Protein AF-A0A5E4KE39-F1 (afdb_monomer)

pLDDT: mean 77.58, std 25.29, range [24.48, 98.5]

Structure (mmCIF, N/CA/C/O backbone):
data_AF-A0A5E4KE39-F1
#
_entry.id   AF-A0A5E4KE39-F1
#
loop_
_atom_site.group_PDB
_atom_site.id
_atom_site.type_symbol
_atom_site.label_atom_id
_atom_site.label_alt_id
_atom_site.label_comp_id
_atom_site.label_asym_id
_atom_site.label_entity_id
_atom_site.label_seq_id
_atom_site.pdbx_PDB_ins_code
_atom_site.Cartn_x
_atom_site.Cartn_y
_atom_site.Cartn_z
_atom_site.occupancy
_atom_site.B_iso_or_equiv
_atom_site.auth_seq_id
_atom_site.auth_comp_id
_atom_site.auth_asym_id
_atom_site.auth_atom_id
_atom_site.pdbx_PDB_model_num
ATOM 1 N N . MET A 1 1 ? -8.349 11.009 -23.623 1.00 45.56 1 MET A N 1
ATOM 2 C CA . MET A 1 1 ? -7.553 12.014 -24.361 1.00 45.56 1 MET A CA 1
ATOM 3 C C . MET A 1 1 ? -6.828 11.406 -25.583 1.00 45.56 1 MET A C 1
ATOM 5 O O . MET A 1 1 ? -5.740 11.833 -25.909 1.00 45.56 1 MET A O 1
ATOM 9 N N . ILE A 1 2 ? -7.428 10.424 -26.286 1.00 42.31 2 ILE A N 1
ATOM 10 C CA . ILE A 1 2 ? -6.892 9.805 -27.536 1.00 42.31 2 ILE A CA 1
ATOM 11 C C . ILE A 1 2 ? -7.966 9.836 -28.647 1.00 42.31 2 ILE A C 1
ATOM 13 O O . ILE A 1 2 ? -7.882 9.186 -29.685 1.00 42.31 2 ILE A O 1
ATOM 17 N N . ARG A 1 3 ? -9.040 10.604 -28.434 1.00 39.75 3 ARG A N 1
ATOM 18 C CA . ARG A 1 3 ? -10.142 10.684 -29.397 1.00 39.75 3 ARG A CA 1
ATOM 19 C C . ARG A 1 3 ? -9.905 11.732 -30.489 1.00 39.75 3 ARG A C 1
ATOM 21 O O . ARG A 1 3 ? -10.716 11.809 -31.399 1.00 39.75 3 ARG A O 1
ATOM 28 N N . ASP A 1 4 ? -8.787 12.458 -30.423 1.00 46.16 4 ASP A N 1
ATOM 29 C CA . ASP A 1 4 ? -8.517 13.611 -31.288 1.00 46.16 4 ASP A CA 1
ATOM 30 C C . ASP A 1 4 ? -7.063 13.674 -31.795 1.00 46.16 4 ASP A C 1
ATOM 32 O O . ASP A 1 4 ? -6.474 14.739 -31.927 1.00 46.16 4 ASP A O 1
ATOM 36 N N . MET A 1 5 ? -6.449 12.513 -32.056 1.00 49.00 5 MET A N 1
ATOM 37 C CA . MET A 1 5 ? -5.150 12.466 -32.742 1.00 49.00 5 MET A CA 1
ATOM 38 C C . MET A 1 5 ? -5.348 12.283 -34.246 1.00 49.00 5 MET A C 1
ATOM 40 O O . MET A 1 5 ? -5.995 11.329 -34.703 1.00 49.00 5 MET A O 1
ATOM 44 N N . GLY A 1 6 ? -4.771 13.217 -35.001 1.00 52.56 6 GLY A N 1
ATOM 45 C CA . GLY A 1 6 ? -4.839 13.289 -36.454 1.00 52.56 6 GLY A CA 1
ATOM 46 C C . GLY A 1 6 ? -4.194 12.085 -37.144 1.00 52.56 6 GLY A C 1
ATOM 47 O O . GLY A 1 6 ? -3.312 11.407 -36.615 1.00 52.56 6 GLY A O 1
ATOM 48 N N . LYS A 1 7 ? -4.643 11.822 -38.376 1.00 49.62 7 LYS A N 1
ATOM 49 C CA . LYS A 1 7 ? -4.273 10.661 -39.210 1.00 49.62 7 LYS A CA 1
ATOM 50 C C . LYS A 1 7 ? -2.751 10.486 -39.390 1.00 49.62 7 LYS A C 1
ATOM 52 O O . LYS A 1 7 ? -2.294 9.371 -39.620 1.00 49.62 7 LYS A O 1
ATOM 57 N N . THR A 1 8 ? -1.981 11.563 -39.250 1.00 44.88 8 THR A N 1
ATOM 58 C CA . THR A 1 8 ? -0.518 11.609 -39.366 1.00 44.88 8 THR A CA 1
ATOM 59 C C . THR A 1 8 ? 0.200 11.001 -38.160 1.00 44.88 8 THR A C 1
ATOM 61 O O . THR A 1 8 ? 1.156 10.255 -38.341 1.00 44.88 8 THR A O 1
ATOM 64 N N . GLU A 1 9 ? -0.285 11.211 -36.935 1.00 46.12 9 GLU A N 1
ATOM 65 C CA . GLU A 1 9 ? 0.376 10.701 -35.720 1.00 46.12 9 GLU A CA 1
ATOM 66 C C . GLU A 1 9 ? 0.167 9.192 -35.543 1.00 46.12 9 GLU A C 1
ATOM 68 O O . GLU A 1 9 ? 1.072 8.468 -35.126 1.00 46.12 9 GLU A O 1
ATOM 73 N N . LYS A 1 10 ? -0.991 8.681 -35.980 1.00 47.75 10 LYS A N 1
ATOM 74 C CA . LYS A 1 10 ? -1.238 7.233 -36.071 1.00 47.75 10 LYS A CA 1
ATOM 75 C C . LYS A 1 10 ? -0.328 6.556 -37.100 1.00 47.75 10 LYS A C 1
ATOM 77 O O . LYS A 1 10 ? 0.028 5.394 -36.924 1.00 47.75 10 LYS A O 1
ATOM 82 N N . MET A 1 11 ? 0.070 7.276 -38.150 1.00 43.72 11 MET A N 1
ATOM 83 C CA . MET A 1 11 ? 0.951 6.747 -39.192 1.00 43.72 11 MET A CA 1
ATOM 84 C C . MET A 1 11 ? 2.406 6.644 -38.709 1.00 43.72 11 MET A C 1
ATOM 86 O O . MET A 1 11 ? 3.073 5.666 -39.028 1.00 43.72 11 MET A O 1
ATOM 90 N N . VAL A 1 12 ? 2.872 7.579 -37.871 1.00 47.34 12 VAL A N 1
ATOM 91 C CA . VAL A 1 12 ? 4.230 7.552 -37.287 1.00 47.34 12 VAL A CA 1
ATOM 92 C C . VAL A 1 12 ? 4.408 6.368 -36.331 1.00 47.34 12 VAL A C 1
ATOM 94 O O . VAL A 1 12 ? 5.419 5.672 -36.399 1.00 47.34 12 VAL A O 1
ATOM 97 N N . ILE A 1 13 ? 3.402 6.067 -35.505 1.00 51.59 13 ILE A N 1
ATOM 98 C CA . ILE A 1 13 ? 3.452 4.918 -34.583 1.00 51.59 13 ILE A CA 1
ATOM 99 C C . ILE A 1 13 ? 3.433 3.585 -35.351 1.00 51.59 13 ILE A C 1
ATOM 101 O O . ILE A 1 13 ? 4.153 2.654 -34.992 1.00 51.59 13 ILE A O 1
ATOM 105 N N . LEU A 1 14 ? 2.673 3.498 -36.448 1.00 41.34 14 LEU A N 1
ATOM 106 C CA . LEU A 1 14 ? 2.649 2.303 -37.297 1.00 41.34 14 LEU A CA 1
ATOM 107 C C . LEU A 1 14 ? 3.962 2.120 -38.087 1.00 41.34 14 LEU A C 1
ATOM 109 O O . LEU A 1 14 ? 4.395 0.989 -38.298 1.00 41.34 14 LEU A O 1
ATOM 113 N N . PHE A 1 15 ? 4.627 3.213 -38.477 1.00 39.53 15 PHE A N 1
ATOM 114 C CA . PHE A 1 15 ? 5.907 3.171 -39.193 1.00 39.53 15 PHE A CA 1
ATOM 115 C C . PHE A 1 15 ? 7.063 2.698 -38.296 1.00 39.53 15 PHE A C 1
ATOM 117 O O . PHE A 1 15 ? 7.913 1.929 -38.740 1.00 39.53 15 PHE A O 1
ATOM 124 N N . ILE A 1 16 ? 7.054 3.068 -37.009 1.00 47.75 16 ILE A N 1
ATOM 125 C CA . ILE A 1 16 ? 8.051 2.606 -36.025 1.00 47.75 16 ILE A CA 1
ATOM 126 C C . ILE A 1 16 ? 7.923 1.094 -35.757 1.00 47.75 16 ILE A C 1
ATOM 128 O O . ILE A 1 16 ? 8.928 0.424 -35.530 1.00 47.75 16 ILE A O 1
ATOM 132 N N . LEU A 1 17 ? 6.716 0.525 -35.857 1.00 39.88 17 LEU A N 1
ATOM 133 C CA . LEU A 1 17 ? 6.489 -0.915 -35.674 1.00 39.88 17 LEU A CA 1
ATOM 134 C C . LEU A 1 17 ? 6.873 -1.774 -36.894 1.00 39.88 17 LEU A C 1
ATOM 136 O O . LEU A 1 17 ? 7.147 -2.958 -36.724 1.00 39.88 17 LEU A O 1
ATOM 140 N N . LEU A 1 18 ? 6.922 -1.211 -38.108 1.00 37.78 18 LEU A N 1
ATOM 141 C CA . LEU A 1 18 ? 7.221 -1.963 -39.340 1.00 37.78 18 LEU A CA 1
ATOM 142 C C . LEU A 1 18 ? 8.713 -1.997 -39.713 1.00 37.78 18 LEU A C 1
ATOM 144 O O . LEU A 1 18 ? 9.140 -2.906 -40.422 1.00 37.78 18 LEU A O 1
ATOM 148 N N . LEU A 1 19 ? 9.540 -1.066 -39.224 1.00 34.69 19 LEU A N 1
ATOM 149 C CA . LEU A 1 19 ? 10.983 -1.073 -39.518 1.00 34.69 19 LEU A CA 1
ATOM 150 C C . LEU A 1 19 ? 11.786 -2.137 -38.750 1.00 34.69 19 LEU A C 1
ATOM 152 O O . LEU A 1 19 ? 12.919 -2.430 -39.126 1.00 34.69 19 LEU A O 1
ATOM 156 N N . SER A 1 20 ? 11.218 -2.761 -37.718 1.00 36.50 20 SER A N 1
ATOM 157 C CA . SER A 1 20 ? 11.908 -3.773 -36.906 1.00 36.50 20 SER A CA 1
ATOM 158 C C . SER A 1 20 ? 11.934 -5.180 -37.523 1.00 36.50 20 SER A C 1
ATOM 160 O O . SER A 1 20 ? 12.629 -6.048 -37.003 1.00 36.50 20 SER A O 1
ATOM 162 N N . SER A 1 21 ? 11.222 -5.425 -38.632 1.00 34.91 21 SER A N 1
ATOM 163 C CA . SER A 1 21 ? 11.050 -6.773 -39.207 1.00 34.91 21 SER A CA 1
ATOM 164 C C . SER A 1 21 ? 11.852 -7.064 -40.487 1.00 34.91 21 SER A C 1
ATOM 166 O O . SER A 1 21 ? 11.928 -8.222 -40.881 1.00 34.91 21 SER A O 1
ATOM 168 N N . ASN A 1 22 ? 12.511 -6.077 -41.112 1.00 33.56 22 ASN A N 1
ATOM 169 C CA . ASN A 1 22 ? 13.166 -6.249 -42.427 1.00 33.56 22 ASN A CA 1
ATOM 170 C C . ASN A 1 22 ? 14.708 -6.310 -42.419 1.00 33.56 22 ASN A C 1
ATOM 172 O O . ASN A 1 22 ? 15.319 -6.320 -43.484 1.00 33.56 22 ASN A O 1
ATOM 176 N N . LEU A 1 23 ? 15.368 -6.366 -41.257 1.00 36.91 23 LEU A N 1
ATOM 177 C CA . LEU A 1 23 ? 16.843 -6.385 -41.181 1.00 36.91 23 LEU A CA 1
ATOM 178 C C . LEU A 1 23 ? 17.478 -7.783 -41.062 1.00 36.91 23 LEU A C 1
ATOM 180 O O . LEU A 1 23 ? 18.692 -7.892 -40.910 1.00 36.91 23 LEU A O 1
ATOM 184 N N . PHE A 1 24 ? 16.700 -8.859 -41.188 1.00 36.47 24 PHE A N 1
ATOM 185 C CA . PHE A 1 24 ? 17.213 -10.231 -41.198 1.00 36.47 24 PHE A CA 1
ATOM 186 C C . PHE A 1 24 ? 16.882 -10.906 -42.524 1.00 36.47 24 PHE A C 1
ATOM 188 O O . PHE A 1 24 ? 15.831 -11.517 -42.639 1.00 36.47 24 PHE A O 1
ATOM 195 N N . LEU A 1 25 ? 17.766 -10.763 -43.516 1.00 32.12 25 LEU A N 1
ATOM 196 C CA . LEU A 1 25 ? 18.047 -11.723 -44.597 1.00 32.12 25 LEU A CA 1
ATOM 197 C C . LEU A 1 25 ? 18.910 -11.008 -45.641 1.00 32.12 25 LEU A C 1
ATOM 199 O O . LEU A 1 25 ? 18.388 -10.216 -46.416 1.00 32.12 25 LEU A O 1
ATOM 203 N N . ASN A 1 26 ? 20.224 -11.249 -45.612 1.00 30.00 26 ASN A N 1
ATOM 204 C CA . ASN A 1 26 ? 21.107 -11.368 -46.784 1.00 30.00 26 ASN A CA 1
ATOM 205 C C . ASN A 1 26 ? 22.572 -11.363 -46.332 1.00 30.00 26 ASN A C 1
ATOM 207 O O . ASN A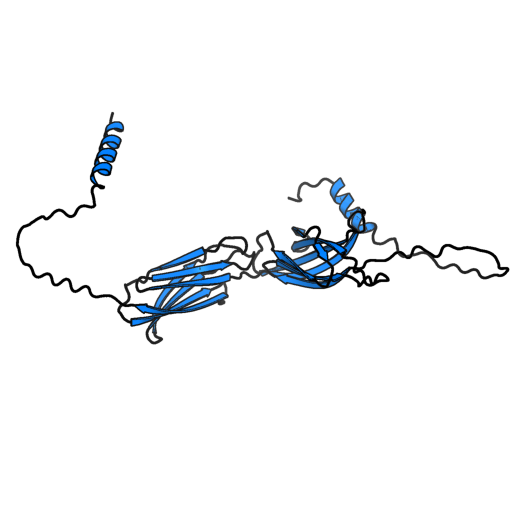 1 26 ? 23.109 -10.310 -46.003 1.00 30.00 26 ASN A O 1
ATOM 211 N N . ASN A 1 27 ? 23.214 -12.536 -46.331 1.00 30.84 27 ASN A N 1
ATOM 212 C CA . ASN A 1 27 ? 24.578 -12.702 -46.851 1.00 30.84 27 ASN A CA 1
ATOM 213 C C . ASN A 1 27 ? 25.029 -14.165 -46.754 1.00 30.84 27 ASN A C 1
ATOM 215 O O . ASN A 1 27 ? 25.490 -14.617 -45.710 1.00 30.84 27 ASN A O 1
ATOM 219 N N . VAL A 1 28 ? 24.940 -14.885 -47.873 1.00 30.61 28 VAL A N 1
ATOM 220 C CA . VAL A 1 28 ? 25.780 -16.053 -48.161 1.00 30.61 28 VAL A CA 1
ATOM 221 C C . VAL A 1 28 ? 26.185 -15.956 -49.628 1.00 30.61 28 VAL A C 1
ATOM 223 O O . VAL A 1 28 ? 25.342 -16.090 -50.512 1.00 30.61 28 VAL A O 1
ATOM 226 N N . ARG A 1 29 ? 27.472 -15.719 -49.891 1.00 27.14 29 ARG A N 1
ATOM 227 C CA . ARG A 1 29 ? 28.113 -16.048 -51.168 1.00 27.14 29 ARG A CA 1
ATOM 228 C C . ARG A 1 29 ? 29.602 -16.291 -50.927 1.00 27.14 29 ARG A C 1
ATOM 230 O O . ARG A 1 29 ? 30.271 -15.450 -50.336 1.00 27.14 29 ARG A O 1
ATOM 237 N N . SER A 1 30 ? 30.063 -17.471 -51.330 1.00 32.06 30 SER A N 1
ATOM 238 C CA . SER A 1 30 ? 31.451 -17.929 -51.282 1.00 32.06 30 SER A CA 1
ATOM 239 C C . SER A 1 30 ? 32.235 -17.451 -52.499 1.00 32.06 30 SER A C 1
ATOM 241 O O . SER A 1 30 ? 31.676 -17.442 -53.594 1.00 32.06 30 SER A O 1
ATOM 243 N N . GLU A 1 31 ? 33.532 -17.210 -52.327 1.00 29.31 31 GLU A N 1
ATOM 244 C CA . GLU A 1 31 ? 34.535 -17.409 -53.379 1.00 29.31 31 GLU A CA 1
ATOM 245 C C . GLU A 1 31 ? 35.919 -17.606 -52.733 1.00 29.31 31 GLU A C 1
ATOM 247 O O . GLU A 1 31 ? 36.407 -16.747 -51.999 1.00 29.31 31 GLU A O 1
ATOM 252 N N . GLU A 1 32 ? 36.505 -18.781 -52.971 1.00 30.52 32 GLU A N 1
ATOM 253 C CA . GLU A 1 32 ? 37.934 -19.072 -52.841 1.00 30.52 32 GLU A CA 1
ATOM 254 C C . GLU A 1 32 ? 38.588 -18.802 -54.205 1.00 30.52 32 GLU A C 1
ATOM 256 O O . GLU A 1 32 ? 38.072 -19.284 -55.208 1.00 30.52 32 GLU A O 1
ATOM 261 N N . ASP A 1 33 ? 39.696 -18.050 -54.250 1.00 27.77 33 ASP A N 1
ATOM 262 C CA . ASP A 1 33 ? 40.971 -18.519 -54.824 1.00 27.77 33 ASP A CA 1
ATOM 263 C C . ASP A 1 33 ? 42.095 -17.454 -54.742 1.00 27.77 33 ASP A C 1
ATOM 265 O O . ASP A 1 33 ? 42.046 -16.391 -55.352 1.00 27.77 33 ASP A O 1
ATOM 269 N N . ASN A 1 34 ? 43.130 -17.811 -53.973 1.00 27.31 34 ASN A N 1
ATOM 270 C CA . ASN A 1 34 ? 44.570 -17.744 -54.259 1.00 27.31 34 ASN A CA 1
ATOM 271 C C . ASN A 1 34 ? 45.357 -16.436 -54.586 1.00 27.31 34 ASN A C 1
ATOM 273 O O . ASN A 1 34 ? 45.258 -15.839 -55.651 1.00 27.31 34 ASN A O 1
ATOM 277 N N . PHE A 1 35 ? 46.368 -16.235 -53.715 1.00 24.48 35 PHE A N 1
ATOM 278 C CA . PHE A 1 35 ? 47.790 -15.892 -53.957 1.00 24.48 35 PHE A CA 1
ATOM 279 C C . PHE A 1 35 ? 48.352 -14.467 -53.696 1.00 24.48 35 PHE A C 1
ATOM 281 O O . PHE A 1 35 ? 47.936 -13.470 -54.273 1.00 24.48 35 PHE A O 1
ATOM 288 N N . LEU A 1 36 ? 49.454 -14.490 -52.915 1.00 26.45 36 LEU A N 1
ATOM 289 C CA . LEU A 1 36 ? 50.531 -13.506 -52.657 1.00 26.45 36 LEU A CA 1
ATOM 290 C C . LEU A 1 36 ? 50.350 -12.453 -51.536 1.00 26.45 36 LEU A C 1
ATOM 292 O O . LEU A 1 36 ? 49.724 -11.414 -51.695 1.00 26.45 36 LEU A O 1
ATOM 296 N N . ALA A 1 37 ? 51.045 -12.692 -50.415 1.00 27.84 37 ALA A N 1
ATOM 297 C CA . ALA A 1 37 ? 51.564 -11.665 -49.497 1.00 27.84 37 ALA A CA 1
ATOM 298 C C . ALA A 1 37 ? 52.942 -11.163 -50.015 1.00 27.84 37 ALA A C 1
ATOM 300 O O . ALA A 1 37 ? 53.505 -11.852 -50.872 1.00 27.84 37 ALA A O 1
ATOM 301 N N . PRO A 1 38 ? 53.571 -10.079 -49.493 1.00 37.81 38 PRO A N 1
ATOM 302 C CA . PRO A 1 38 ? 53.255 -9.325 -48.268 1.00 37.81 38 PRO A CA 1
ATOM 303 C C . PRO A 1 38 ? 53.358 -7.785 -48.404 1.00 37.81 38 PRO A C 1
ATOM 305 O O . PRO A 1 38 ? 53.915 -7.289 -49.376 1.00 37.81 38 PRO A O 1
ATOM 308 N N . SER A 1 39 ? 52.900 -7.031 -47.387 1.00 26.62 39 SER A N 1
ATOM 309 C CA . SER A 1 39 ? 53.557 -5.809 -46.858 1.00 26.62 39 SER A CA 1
ATOM 310 C C . SER A 1 39 ? 52.585 -4.869 -46.122 1.00 26.62 39 SER A C 1
ATOM 312 O O . SER A 1 39 ? 51.752 -4.223 -46.745 1.00 26.62 39 SER A O 1
ATOM 314 N N . GLN A 1 40 ? 52.855 -4.706 -44.820 1.00 28.91 40 GLN A N 1
ATOM 315 C CA . GLN A 1 40 ? 52.759 -3.465 -44.033 1.00 28.91 40 GLN A CA 1
ATOM 316 C C . GLN A 1 40 ? 51.365 -2.900 -43.683 1.00 28.91 40 GLN A C 1
ATOM 318 O O . GLN A 1 40 ? 50.614 -2.413 -44.517 1.00 28.91 40 GLN A O 1
ATOM 323 N N . ASN A 1 41 ? 51.146 -2.836 -42.365 1.00 32.91 41 ASN A N 1
ATOM 324 C CA . ASN A 1 41 ? 50.298 -1.884 -41.645 1.00 32.91 41 ASN A CA 1
ATOM 325 C C . ASN A 1 41 ? 48.800 -1.886 -41.967 1.00 32.91 41 ASN A C 1
ATOM 327 O O . ASN A 1 41 ? 48.263 -0.934 -42.526 1.00 32.91 41 ASN A O 1
ATOM 331 N N . SER A 1 42 ? 48.089 -2.887 -41.449 1.00 27.02 42 SER A N 1
ATOM 332 C CA . SER A 1 42 ? 46.680 -2.709 -41.101 1.00 27.02 42 SER A CA 1
ATOM 333 C C . SER A 1 42 ? 46.582 -2.297 -39.635 1.00 27.02 42 SER A C 1
ATOM 335 O O . SER A 1 42 ? 46.792 -3.110 -38.731 1.00 27.02 42 SER A O 1
ATOM 337 N N . SER A 1 43 ? 46.256 -1.028 -39.412 1.00 30.92 43 SER A N 1
ATOM 338 C CA . SER A 1 43 ? 45.611 -0.546 -38.196 1.00 30.92 43 SER A CA 1
ATOM 339 C C . SER A 1 43 ? 44.480 -1.507 -37.824 1.00 30.92 43 SER A C 1
ATOM 341 O O . SER A 1 43 ? 43.447 -1.581 -38.490 1.00 30.92 43 SER A O 1
ATOM 343 N N . GLN A 1 44 ? 44.719 -2.308 -36.787 1.00 31.45 44 GLN A N 1
ATOM 344 C CA . GLN A 1 44 ? 43.722 -3.220 -36.256 1.00 31.45 44 GLN A CA 1
ATOM 345 C C . GLN A 1 44 ? 42.523 -2.416 -35.758 1.00 31.45 44 GLN A C 1
ATOM 347 O O . GLN A 1 44 ? 42.648 -1.518 -34.928 1.00 31.45 44 GLN A O 1
ATOM 352 N N . LEU A 1 45 ? 41.385 -2.766 -36.352 1.00 33.12 45 LEU A N 1
ATOM 353 C CA . LEU A 1 45 ? 40.013 -2.634 -35.889 1.00 33.12 45 LEU A CA 1
ATOM 354 C C . LEU A 1 45 ? 39.840 -1.867 -34.570 1.00 33.12 45 LEU A C 1
ATOM 356 O O . LEU A 1 45 ? 40.113 -2.378 -33.485 1.00 33.12 45 LEU A O 1
ATOM 360 N N . SER A 1 46 ? 39.230 -0.686 -34.679 1.00 32.97 46 SER A N 1
ATOM 361 C CA . SER A 1 46 ? 38.450 -0.095 -33.595 1.00 32.97 46 SER A CA 1
ATOM 362 C C . SER A 1 46 ? 37.353 -1.088 -33.203 1.00 32.97 46 SER A C 1
ATOM 364 O O . SER A 1 46 ? 36.315 -1.197 -33.860 1.00 32.97 46 SER A O 1
ATOM 366 N N . GLY A 1 47 ? 37.628 -1.890 -32.175 1.00 34.25 47 GLY A N 1
ATOM 367 C CA . GLY A 1 47 ? 36.655 -2.780 -31.570 1.00 34.25 47 GLY A CA 1
ATOM 368 C C . GLY A 1 47 ? 35.518 -1.940 -31.006 1.00 34.25 47 GLY A C 1
ATOM 369 O O . GLY A 1 47 ? 35.700 -1.219 -30.027 1.00 34.25 47 GLY A O 1
ATOM 370 N N . SER A 1 48 ? 34.346 -2.029 -31.633 1.00 42.28 48 SER A N 1
ATOM 371 C CA . SER A 1 48 ? 33.091 -1.559 -31.056 1.00 42.28 48 SER A CA 1
ATOM 372 C C . SER A 1 48 ? 32.927 -2.211 -29.682 1.00 42.28 48 SER A C 1
ATOM 374 O O . SER A 1 48 ? 32.616 -3.396 -29.561 1.00 42.28 48 SER A O 1
ATOM 376 N N . SER A 1 49 ? 33.223 -1.461 -28.622 1.00 46.78 49 SER A N 1
ATOM 377 C CA . SER A 1 49 ? 32.977 -1.915 -27.264 1.00 46.78 49 SER A CA 1
ATOM 378 C C . SER A 1 49 ? 31.480 -1.795 -27.008 1.00 46.78 49 SER A C 1
ATOM 380 O O . SER A 1 49 ? 30.995 -0.714 -26.681 1.00 46.78 49 SER A O 1
ATOM 382 N N . PHE A 1 50 ? 30.742 -2.886 -27.187 1.00 51.72 50 PHE A N 1
ATOM 383 C CA . PHE A 1 50 ? 29.334 -2.941 -26.814 1.00 51.72 50 PHE A CA 1
ATOM 384 C C . PHE A 1 50 ? 29.221 -2.859 -25.287 1.00 51.72 50 PHE A C 1
ATOM 386 O O . PHE A 1 50 ? 29.458 -3.846 -24.589 1.00 51.72 50 PHE A O 1
ATOM 393 N N . THR A 1 51 ? 28.863 -1.692 -24.753 1.00 56.72 51 THR A N 1
ATOM 394 C CA . THR A 1 51 ? 28.383 -1.604 -23.371 1.00 56.72 51 THR A CA 1
ATOM 395 C C . THR A 1 51 ? 26.981 -2.203 -23.360 1.00 56.72 51 THR A C 1
ATOM 397 O O . THR A 1 51 ? 26.070 -1.675 -23.990 1.00 56.72 51 THR A O 1
ATOM 400 N N . LYS A 1 52 ? 26.808 -3.360 -22.716 1.00 76.50 52 LYS A N 1
ATOM 401 C CA . LYS A 1 52 ? 25.499 -4.011 -22.584 1.00 76.50 52 LYS A CA 1
ATOM 402 C C . LYS A 1 52 ? 24.968 -3.778 -21.176 1.00 76.50 52 LYS A C 1
ATOM 404 O O . LYS A 1 52 ? 25.703 -3.938 -20.209 1.00 76.50 52 LYS A O 1
ATOM 409 N N . ILE A 1 53 ? 23.696 -3.429 -21.052 1.00 86.00 53 ILE A N 1
ATOM 410 C CA . ILE A 1 53 ? 22.971 -3.484 -19.780 1.00 86.00 53 ILE A CA 1
ATOM 411 C C . ILE A 1 53 ? 21.997 -4.645 -19.879 1.00 86.00 53 ILE A C 1
ATOM 413 O O . ILE A 1 53 ? 21.301 -4.787 -20.884 1.00 86.00 53 ILE A O 1
ATOM 417 N N . TYR A 1 54 ? 21.967 -5.474 -18.844 1.00 89.69 54 TYR A N 1
ATOM 418 C CA . TYR A 1 54 ? 21.026 -6.578 -18.725 1.00 89.69 54 TYR A CA 1
ATOM 419 C C . TYR A 1 54 ? 19.904 -6.203 -17.765 1.00 89.69 54 TYR A C 1
ATOM 421 O O . TYR A 1 54 ? 20.135 -5.511 -16.771 1.00 89.69 54 TYR A O 1
ATOM 429 N N . ILE A 1 55 ? 18.699 -6.673 -18.081 1.00 93.12 55 ILE A N 1
ATOM 430 C CA . ILE A 1 55 ? 17.565 -6.658 -17.164 1.00 93.12 55 ILE A CA 1
ATOM 431 C C . ILE A 1 55 ? 17.484 -8.053 -16.553 1.00 93.12 55 ILE A C 1
ATOM 433 O O . ILE A 1 55 ? 17.240 -9.025 -17.264 1.00 93.12 55 ILE A O 1
ATOM 437 N N . ASP A 1 56 ? 17.702 -8.138 -15.248 1.00 93.56 56 ASP A N 1
ATOM 438 C CA . ASP A 1 56 ? 17.747 -9.408 -14.518 1.00 93.56 56 ASP A CA 1
ATOM 439 C C . ASP A 1 56 ? 16.368 -9.819 -14.009 1.00 93.56 56 ASP A C 1
ATOM 441 O O . ASP A 1 56 ? 16.091 -11.000 -13.820 1.00 93.56 56 ASP A O 1
ATOM 445 N N . GLY A 1 57 ? 15.493 -8.839 -13.800 1.00 94.25 57 GLY A N 1
ATOM 446 C CA . GLY A 1 57 ? 14.128 -9.068 -13.362 1.00 94.25 57 GLY A CA 1
ATOM 447 C C . GLY A 1 57 ? 13.344 -7.770 -13.266 1.00 94.25 57 GLY A C 1
ATOM 448 O O . GLY A 1 57 ? 13.915 -6.686 -13.144 1.00 94.25 57 GLY A O 1
ATOM 449 N N . MET A 1 58 ? 12.023 -7.895 -13.322 1.00 96.81 58 MET A N 1
ATOM 450 C CA . MET A 1 58 ? 11.083 -6.815 -13.060 1.00 96.81 58 MET A CA 1
ATOM 451 C C . MET A 1 58 ? 9.894 -7.372 -12.281 1.00 96.81 58 MET A C 1
ATOM 453 O O . MET A 1 58 ? 9.447 -8.487 -12.543 1.00 96.81 58 MET A O 1
ATOM 457 N N . SER A 1 59 ? 9.380 -6.587 -11.342 1.00 98.06 59 SER A N 1
ATOM 458 C CA . SER A 1 59 ? 8.129 -6.863 -10.644 1.00 98.06 59 SER A CA 1
ATOM 459 C C . SER A 1 59 ? 7.309 -5.587 -10.499 1.00 98.06 59 SER A C 1
ATOM 461 O O . SER A 1 59 ? 7.847 -4.478 -10.525 1.00 98.06 59 SER A O 1
ATOM 463 N N . ALA A 1 60 ? 5.998 -5.743 -10.367 1.00 98.06 60 ALA A N 1
ATOM 464 C CA . ALA A 1 60 ? 5.059 -4.652 -10.171 1.00 98.06 60 ALA A CA 1
ATOM 465 C C . ALA A 1 60 ? 3.932 -5.066 -9.223 1.00 98.06 60 ALA A C 1
ATOM 467 O O . ALA A 1 60 ? 3.623 -6.248 -9.078 1.00 98.06 60 ALA A O 1
ATOM 468 N N . ASN A 1 61 ? 3.334 -4.081 -8.564 1.00 98.00 61 ASN A N 1
ATOM 469 C CA . ASN A 1 61 ? 2.182 -4.247 -7.682 1.00 98.00 61 ASN A CA 1
ATOM 470 C C . ASN A 1 61 ? 1.309 -2.982 -7.725 1.00 98.00 61 ASN A C 1
ATOM 472 O O . ASN A 1 61 ? 1.501 -2.120 -8.576 1.00 98.00 61 ASN A O 1
ATOM 476 N N . SER A 1 62 ? 0.355 -2.837 -6.806 1.00 97.81 62 SER A N 1
ATOM 477 C CA . SER A 1 62 ? -0.546 -1.680 -6.781 1.00 97.81 62 SER A CA 1
ATOM 478 C C . SER A 1 62 ? 0.109 -0.336 -6.439 1.00 97.81 62 SER A C 1
ATOM 480 O O . SER A 1 62 ? -0.570 0.681 -6.554 1.00 97.81 62 SER A O 1
ATOM 482 N N . SER A 1 63 ? 1.376 -0.292 -6.012 1.00 97.19 63 SER A N 1
ATOM 483 C CA . SER A 1 63 ? 2.056 0.948 -5.605 1.00 97.19 63 SER A CA 1
ATOM 484 C C . SER A 1 63 ? 3.170 1.381 -6.548 1.00 97.19 63 SER A C 1
ATOM 486 O O . SER A 1 63 ? 3.418 2.578 -6.696 1.00 97.19 63 SER A O 1
ATOM 488 N N . GLY A 1 64 ? 3.826 0.436 -7.220 1.00 97.19 64 GLY A N 1
ATOM 489 C CA . GLY A 1 64 ? 4.945 0.747 -8.094 1.00 97.19 64 GLY A CA 1
ATOM 490 C C . GLY A 1 64 ? 5.510 -0.452 -8.841 1.00 97.19 64 GLY A C 1
ATOM 491 O O . GLY A 1 64 ? 4.952 -1.553 -8.844 1.00 97.19 64 GLY A O 1
ATOM 492 N N . PHE A 1 65 ? 6.672 -0.222 -9.445 1.00 97.31 65 PHE A N 1
ATOM 493 C CA . PHE A 1 65 ? 7.517 -1.273 -10.000 1.00 97.31 65 PHE A CA 1
ATOM 494 C C . PHE A 1 65 ? 8.893 -1.296 -9.355 1.00 97.31 65 PHE A C 1
ATOM 496 O O . PHE A 1 65 ? 9.359 -0.318 -8.762 1.00 97.31 65 PHE A O 1
ATOM 503 N N . LYS A 1 66 ? 9.563 -2.423 -9.567 1.00 98.19 66 LYS A N 1
ATOM 504 C CA . LYS A 1 66 ? 10.984 -2.627 -9.332 1.00 98.19 66 LYS A CA 1
ATOM 505 C C . LYS A 1 66 ? 11.603 -3.282 -10.557 1.00 98.19 66 LYS A C 1
ATOM 507 O O . LYS A 1 66 ? 10.997 -4.166 -11.158 1.00 98.19 66 LYS A O 1
ATOM 512 N N . ILE A 1 67 ? 12.808 -2.868 -10.920 1.00 97.50 67 ILE A N 1
ATOM 513 C CA . ILE A 1 67 ? 13.603 -3.462 -11.994 1.00 97.50 67 ILE A CA 1
ATOM 514 C C . ILE A 1 67 ? 15.041 -3.650 -11.524 1.00 97.50 67 ILE A C 1
ATOM 516 O O . ILE A 1 67 ? 15.638 -2.741 -10.952 1.00 97.50 67 ILE A O 1
ATOM 520 N N . LEU A 1 68 ? 15.608 -4.825 -11.776 1.00 97.00 68 LEU A N 1
ATOM 521 C CA . LEU A 1 68 ? 17.003 -5.126 -11.486 1.00 97.00 68 LEU A CA 1
ATOM 522 C C . LEU A 1 68 ? 17.821 -4.984 -12.768 1.00 97.00 68 LEU A C 1
ATOM 524 O O . LEU A 1 68 ? 17.618 -5.728 -13.728 1.00 97.00 68 LEU A O 1
ATOM 528 N N . LEU A 1 69 ? 18.739 -4.021 -12.778 1.00 94.50 69 LEU A N 1
ATOM 529 C CA . LEU A 1 69 ? 19.642 -3.767 -13.893 1.00 94.50 69 LEU A CA 1
ATOM 530 C C . LEU A 1 69 ? 21.059 -4.181 -13.530 1.00 94.50 69 LEU A C 1
ATOM 532 O O . LEU A 1 69 ? 21.544 -3.876 -12.440 1.00 94.50 69 LEU A O 1
ATOM 536 N N . ARG A 1 70 ? 21.752 -4.813 -14.473 1.00 90.50 70 ARG A N 1
ATOM 537 C CA . ARG A 1 70 ? 23.157 -5.190 -14.330 1.00 90.50 70 ARG A CA 1
ATOM 538 C C . ARG A 1 70 ? 23.979 -4.628 -15.488 1.00 90.50 70 ARG A C 1
ATOM 540 O O . ARG A 1 70 ? 23.763 -5.036 -16.633 1.00 90.50 70 ARG A O 1
ATOM 547 N N . PRO A 1 71 ? 24.935 -3.718 -15.223 1.00 86.69 71 PRO A N 1
ATOM 548 C CA . PRO A 1 71 ? 25.870 -3.289 -16.252 1.00 86.69 71 PRO A CA 1
ATOM 549 C C . PRO A 1 71 ? 26.799 -4.455 -16.611 1.00 86.69 71 PRO A C 1
ATOM 551 O O . PRO A 1 71 ? 27.223 -5.220 -15.743 1.00 86.69 71 PRO A O 1
ATOM 554 N N . TYR A 1 72 ? 27.120 -4.608 -17.893 1.00 76.00 72 TYR A N 1
ATOM 555 C CA . TYR A 1 72 ? 28.182 -5.506 -18.329 1.00 76.00 72 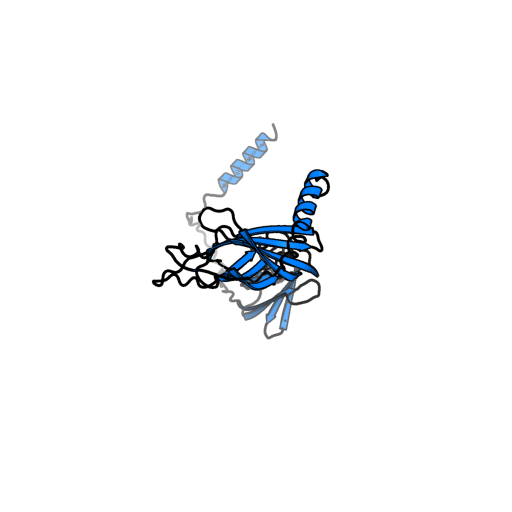TYR A CA 1
ATOM 556 C C . TYR A 1 72 ? 29.524 -4.976 -17.823 1.00 76.00 72 TYR A C 1
ATOM 558 O O . TYR A 1 72 ? 29.840 -3.799 -18.003 1.00 76.00 72 TYR A O 1
ATOM 566 N N . GLU A 1 73 ? 30.315 -5.843 -17.193 1.00 63.09 73 GLU A N 1
ATOM 567 C CA . GLU A 1 73 ? 31.644 -5.485 -16.706 1.00 63.09 73 GLU A CA 1
ATOM 568 C C . GLU A 1 73 ? 32.545 -5.080 -17.874 1.00 63.09 73 GLU A C 1
ATOM 570 O O . GLU A 1 73 ? 33.089 -5.913 -18.601 1.00 63.09 73 GLU A O 1
ATOM 575 N N . ARG A 1 74 ? 32.755 -3.774 -18.038 1.00 55.47 74 ARG A N 1
ATOM 576 C CA . ARG A 1 74 ? 33.831 -3.263 -18.877 1.00 55.47 74 ARG A CA 1
ATOM 577 C C . ARG A 1 74 ? 35.106 -3.287 -18.042 1.00 55.47 74 ARG A C 1
ATOM 579 O O . ARG A 1 74 ? 35.427 -2.310 -17.373 1.00 55.47 74 ARG A O 1
ATOM 586 N N . ARG A 1 75 ? 35.842 -4.400 -18.072 1.00 51.97 75 ARG A N 1
ATOM 587 C CA . ARG A 1 75 ? 37.256 -4.368 -17.683 1.00 51.97 75 ARG A CA 1
ATOM 588 C C . ARG A 1 75 ? 37.998 -3.587 -18.759 1.00 51.97 75 ARG A C 1
ATOM 590 O O . ARG A 1 75 ? 38.343 -4.138 -19.799 1.00 51.97 75 ARG A O 1
ATOM 597 N N . ILE A 1 76 ? 38.190 -2.291 -18.541 1.00 54.41 76 ILE A N 1
ATOM 598 C CA . ILE A 1 76 ? 39.205 -1.560 -19.293 1.00 54.41 76 ILE A CA 1
ATOM 599 C C . ILE A 1 76 ? 40.557 -2.103 -18.804 1.00 54.41 76 ILE A C 1
ATOM 601 O O . ILE A 1 76 ? 40.709 -2.410 -17.614 1.00 54.41 76 ILE A O 1
ATOM 605 N N . ALA A 1 77 ? 41.518 -2.285 -19.714 1.00 50.81 77 ALA A N 1
ATOM 606 C CA . ALA A 1 77 ? 42.906 -2.496 -19.315 1.00 50.81 77 ALA A CA 1
ATOM 607 C C . ALA A 1 77 ? 43.261 -1.419 -18.269 1.00 50.81 77 ALA A C 1
ATOM 609 O O . ALA A 1 77 ? 42.910 -0.261 -18.468 1.00 50.81 77 ALA A O 1
ATOM 610 N N . GLU A 1 78 ? 43.866 -1.818 -17.146 1.00 55.25 78 GLU A N 1
ATOM 611 C CA . GLU A 1 78 ? 44.198 -0.957 -15.986 1.00 55.25 78 GLU A CA 1
ATOM 612 C C . GLU A 1 78 ? 43.091 -0.703 -14.938 1.00 55.25 78 GLU A C 1
ATOM 614 O O . GLU A 1 78 ? 43.184 0.231 -14.147 1.00 55.25 78 GLU A O 1
ATOM 619 N N . GLY A 1 79 ? 42.064 -1.555 -14.839 1.00 53.81 79 GLY A N 1
ATOM 620 C CA . GLY A 1 79 ? 41.202 -1.587 -13.641 1.00 53.81 79 GLY A CA 1
ATOM 621 C C . GLY A 1 79 ? 40.247 -0.396 -13.482 1.00 53.81 79 GLY A C 1
ATOM 622 O O . GLY A 1 79 ? 39.643 -0.229 -12.423 1.00 53.81 79 GLY A O 1
ATOM 623 N N . GLN A 1 80 ? 40.069 0.411 -14.530 1.00 55.19 80 GLN A N 1
ATOM 624 C CA . GLN A 1 80 ? 39.071 1.476 -14.563 1.00 55.19 80 GLN A CA 1
ATOM 625 C C . GLN A 1 80 ? 37.694 0.912 -14.933 1.00 55.19 80 GLN A C 1
ATOM 627 O O . GLN A 1 80 ? 37.528 0.239 -15.952 1.00 55.19 80 GLN A O 1
ATOM 632 N N . PHE A 1 81 ? 36.701 1.191 -14.090 1.00 59.84 81 PHE A N 1
ATOM 633 C CA . PHE A 1 81 ? 35.300 0.843 -14.313 1.00 59.84 81 PHE A CA 1
ATOM 634 C C . PHE A 1 81 ? 34.627 1.949 -15.136 1.00 59.84 81 PHE A C 1
ATOM 636 O O . PHE A 1 81 ? 34.748 3.121 -14.783 1.00 59.84 81 PHE A O 1
ATOM 643 N N . ASN A 1 82 ? 33.900 1.605 -16.205 1.00 67.94 82 ASN A N 1
ATOM 644 C CA . ASN A 1 82 ? 33.122 2.594 -16.958 1.00 67.94 82 ASN A CA 1
ATOM 645 C C . ASN A 1 82 ? 31.662 2.590 -16.484 1.00 67.94 82 ASN A C 1
ATOM 647 O O . ASN A 1 82 ? 30.948 1.630 -16.793 1.00 67.94 82 ASN A O 1
ATOM 651 N N . PRO A 1 83 ? 31.198 3.609 -15.741 1.00 77.81 83 PRO A N 1
ATOM 652 C CA . PRO A 1 83 ? 29.791 3.697 -15.385 1.00 77.81 83 PRO A CA 1
ATOM 653 C C . PRO A 1 83 ? 28.934 3.856 -16.648 1.00 77.81 83 PRO A C 1
ATOM 655 O O . PRO A 1 83 ? 29.333 4.503 -17.614 1.00 77.81 83 PRO A O 1
ATOM 658 N N . SER A 1 84 ? 27.747 3.254 -16.641 1.00 85.25 84 SER A N 1
ATOM 659 C CA . SER A 1 84 ? 26.728 3.463 -17.675 1.00 85.25 84 SER A CA 1
ATOM 660 C C . SER A 1 84 ? 25.683 4.435 -17.150 1.00 85.25 84 SER A C 1
ATOM 662 O O . SER A 1 84 ? 25.290 4.332 -15.994 1.00 85.25 84 SER A O 1
ATOM 664 N N . ILE A 1 85 ? 25.218 5.362 -17.979 1.00 89.88 85 ILE A N 1
ATOM 665 C CA . ILE A 1 85 ? 24.110 6.256 -17.626 1.00 89.88 85 ILE A CA 1
ATOM 666 C C . ILE A 1 85 ? 22.880 5.775 -18.385 1.00 89.88 85 ILE A C 1
ATOM 668 O O . ILE A 1 85 ? 22.968 5.518 -19.589 1.00 89.88 85 ILE A O 1
ATOM 672 N N . VAL A 1 86 ? 21.753 5.629 -17.690 1.00 92.75 86 VAL A N 1
ATOM 673 C CA . VAL A 1 86 ? 20.513 5.110 -18.271 1.00 92.75 86 VAL A CA 1
ATOM 674 C C . VAL A 1 86 ? 19.313 5.985 -17.958 1.00 92.75 86 VAL A C 1
ATOM 676 O O . VAL A 1 86 ? 19.229 6.546 -16.870 1.00 92.75 86 VAL A O 1
ATOM 679 N N . ASP A 1 87 ? 18.357 6.007 -18.878 1.00 95.25 87 ASP A N 1
ATOM 680 C CA . ASP A 1 87 ? 16.982 6.387 -18.573 1.00 95.25 87 ASP A CA 1
ATOM 681 C C . ASP A 1 87 ? 16.129 5.123 -18.483 1.00 95.25 87 ASP A C 1
ATOM 683 O O . ASP A 1 87 ? 16.265 4.202 -19.294 1.00 95.25 87 ASP A O 1
ATOM 687 N N . VAL A 1 88 ? 15.217 5.081 -17.517 1.00 96.81 88 VAL A N 1
ATOM 688 C CA . VAL A 1 88 ? 14.222 4.013 -17.404 1.00 96.81 88 VAL A CA 1
ATOM 689 C C . VAL A 1 88 ? 12.841 4.625 -17.525 1.00 96.81 88 VAL A C 1
ATOM 691 O O . VAL A 1 88 ? 12.328 5.195 -16.566 1.00 96.81 88 VAL A O 1
ATOM 694 N N . LYS A 1 89 ? 12.231 4.497 -18.704 1.00 97.88 89 LYS A N 1
ATOM 695 C CA . LYS A 1 89 ? 10.837 4.882 -18.926 1.00 97.88 89 LYS A CA 1
ATOM 696 C C . LYS A 1 89 ? 9.940 3.733 -18.511 1.00 97.88 89 LYS A C 1
ATOM 698 O O . LYS A 1 89 ? 10.027 2.648 -19.078 1.00 97.88 89 LYS A O 1
ATOM 703 N N . PHE A 1 90 ? 9.049 3.965 -17.569 1.00 98.19 90 PHE A N 1
ATOM 704 C CA . PHE A 1 90 ? 8.158 2.949 -17.039 1.00 98.19 90 PHE A CA 1
ATOM 705 C C . PHE A 1 90 ? 6.707 3.391 -17.129 1.00 98.19 90 PHE A C 1
ATOM 707 O O . PHE A 1 90 ? 6.408 4.568 -17.328 1.00 98.19 90 PHE A O 1
ATOM 714 N N . GLY A 1 91 ? 5.787 2.446 -17.003 1.00 98.19 91 GLY A N 1
ATOM 715 C CA . GLY A 1 91 ? 4.371 2.753 -17.079 1.00 98.19 91 GLY A CA 1
ATOM 716 C C . GLY A 1 91 ? 3.482 1.544 -16.887 1.00 98.19 91 GLY A C 1
ATOM 717 O O . GLY A 1 91 ? 3.951 0.433 -16.640 1.00 98.19 91 GLY A O 1
ATOM 718 N N . ILE A 1 92 ? 2.182 1.787 -17.015 1.00 98.25 92 ILE A N 1
ATOM 719 C CA . ILE A 1 92 ? 1.141 0.779 -16.837 1.00 98.25 92 ILE A CA 1
ATOM 720 C C . ILE A 1 92 ? 0.269 0.739 -18.088 1.00 98.25 92 ILE A C 1
ATOM 722 O O . ILE A 1 92 ? -0.167 1.776 -18.602 1.00 98.25 92 ILE A O 1
ATOM 726 N N . LEU A 1 93 ? -0.003 -0.475 -18.548 1.00 98.12 93 LEU A N 1
ATOM 727 C CA . LEU A 1 93 ? -0.968 -0.790 -19.586 1.00 98.12 93 LEU A CA 1
ATOM 728 C C . LEU A 1 93 ? -2.241 -1.337 -18.946 1.00 98.12 93 LEU A C 1
ATOM 730 O O . LEU A 1 93 ? -2.193 -2.207 -18.076 1.00 98.12 93 LEU A O 1
ATOM 734 N N . ASN A 1 94 ? -3.382 -0.866 -19.435 1.00 97.31 94 ASN A N 1
ATOM 735 C CA . ASN A 1 94 ? -4.666 -1.525 -19.256 1.00 97.31 94 ASN A CA 1
ATOM 736 C C . ASN A 1 94 ? -5.080 -2.110 -20.607 1.00 97.31 94 ASN A C 1
ATOM 738 O O . ASN A 1 94 ? -5.441 -1.376 -21.531 1.00 97.31 94 ASN A O 1
ATOM 742 N N . ASN A 1 95 ? -4.994 -3.433 -20.742 1.00 92.44 95 ASN A N 1
ATOM 743 C CA . ASN A 1 95 ? -5.081 -4.123 -22.027 1.00 92.44 95 ASN A CA 1
ATOM 744 C C . ASN A 1 95 ? -4.031 -3.602 -23.027 1.00 92.44 95 ASN A C 1
ATOM 746 O O . ASN A 1 95 ? -2.864 -3.970 -22.950 1.00 92.44 95 ASN A O 1
ATOM 750 N N . LYS A 1 96 ? -4.440 -2.753 -23.976 1.00 90.25 96 LYS A N 1
ATOM 751 C CA . LYS A 1 96 ? -3.567 -2.173 -25.011 1.00 90.25 96 LYS A CA 1
ATOM 752 C C . LYS A 1 96 ? -3.316 -0.679 -24.814 1.00 90.25 96 LYS A C 1
ATOM 754 O O . LYS A 1 96 ? -2.512 -0.105 -25.544 1.00 90.25 96 LYS A O 1
ATOM 759 N N . ASP A 1 97 ? -3.991 -0.063 -23.849 1.00 96.31 97 ASP A N 1
ATOM 760 C CA . ASP A 1 97 ? -3.930 1.373 -23.626 1.00 96.31 97 ASP A CA 1
ATOM 761 C C . ASP A 1 97 ? -2.923 1.693 -22.525 1.00 96.31 97 ASP A C 1
ATOM 763 O O . ASP A 1 97 ? -2.983 1.149 -21.421 1.00 96.31 97 ASP A O 1
ATOM 767 N N . VAL A 1 98 ? -2.007 2.612 -22.820 1.00 97.38 98 VAL A N 1
ATOM 768 C CA . VAL A 1 98 ? -1.094 3.175 -21.825 1.00 97.38 98 VAL A CA 1
ATOM 769 C C . VAL A 1 98 ? -1.882 4.146 -20.950 1.00 97.38 98 VAL A C 1
ATOM 771 O O . VAL A 1 98 ? -2.377 5.159 -21.443 1.00 97.38 98 VAL A O 1
ATOM 774 N N . ILE A 1 99 ? -1.997 3.845 -19.655 1.00 97.44 99 ILE A N 1
ATOM 775 C CA . ILE A 1 99 ? -2.755 4.673 -18.700 1.00 97.44 99 ILE A CA 1
ATOM 776 C C . ILE A 1 99 ? -1.861 5.558 -17.828 1.00 97.44 99 ILE A C 1
ATOM 778 O O . ILE A 1 99 ? -2.345 6.503 -17.210 1.00 97.44 99 ILE A O 1
ATOM 782 N N . PHE A 1 100 ? -0.564 5.254 -17.773 1.00 97.88 100 PHE A N 1
ATOM 783 C CA . PHE A 1 100 ? 0.429 6.020 -17.031 1.00 97.88 100 PHE A CA 1
ATOM 784 C C . PHE A 1 100 ? 1.826 5.754 -17.581 1.00 97.88 100 PHE A C 1
ATOM 786 O O . PHE A 1 100 ? 2.135 4.618 -17.944 1.00 97.88 100 PHE A O 1
ATOM 793 N N . THR A 1 101 ? 2.663 6.791 -17.598 1.00 98.06 101 THR A N 1
ATOM 794 C CA . THR A 1 101 ? 4.099 6.689 -17.859 1.00 98.06 101 THR A CA 1
ATOM 795 C C . THR A 1 101 ? 4.870 7.712 -17.049 1.00 98.06 101 THR A C 1
ATOM 797 O O . THR A 1 101 ? 4.390 8.832 -16.880 1.00 98.06 101 THR A O 1
ATOM 800 N N . ASP A 1 102 ? 6.086 7.363 -16.658 1.00 98.12 102 ASP A N 1
ATOM 801 C CA . ASP A 1 102 ? 7.060 8.264 -16.048 1.00 98.12 102 ASP A CA 1
ATOM 802 C C . ASP A 1 102 ? 8.482 7.762 -16.365 1.00 98.12 102 ASP A C 1
ATOM 804 O O . ASP A 1 102 ? 8.646 6.675 -16.931 1.00 98.12 102 ASP A O 1
ATOM 808 N N . THR A 1 103 ? 9.507 8.552 -16.058 1.00 97.81 103 THR A N 1
ATOM 809 C CA . THR A 1 103 ? 10.898 8.237 -16.407 1.00 97.81 103 THR A CA 1
ATOM 810 C C . THR A 1 103 ? 11.828 8.489 -15.226 1.00 97.81 103 THR A C 1
ATOM 812 O O . THR A 1 103 ? 11.804 9.553 -14.616 1.00 97.81 103 THR A O 1
ATOM 815 N N . LEU A 1 104 ? 12.691 7.517 -14.924 1.00 97.12 104 LEU A N 1
ATOM 816 C CA . LEU A 1 104 ? 13.883 7.739 -14.105 1.00 97.12 104 LEU A CA 1
ATOM 817 C C . LEU A 1 104 ? 15.007 8.195 -15.033 1.00 97.12 104 LEU A C 1
ATOM 819 O O . LEU A 1 104 ? 15.503 7.387 -15.816 1.00 97.12 104 LEU A O 1
ATOM 823 N N . GLU A 1 105 ? 15.370 9.472 -14.979 1.00 9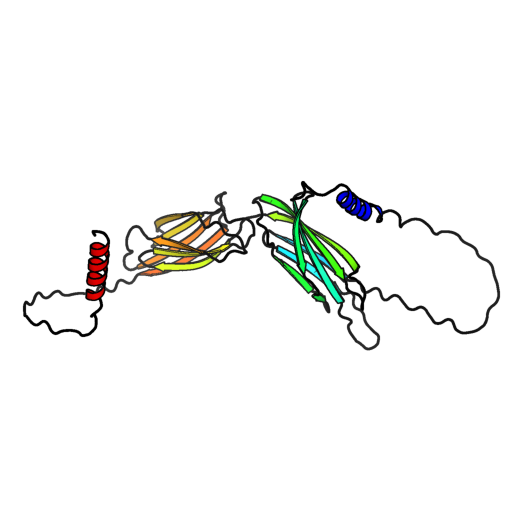5.31 105 GLU A N 1
ATOM 824 C CA . GLU A 1 105 ? 16.371 10.055 -15.877 1.00 95.31 105 GLU A CA 1
ATOM 825 C C . GLU A 1 105 ? 17.794 9.949 -15.312 1.00 95.31 105 GLU A C 1
ATOM 827 O O . GLU A 1 105 ? 18.022 10.102 -14.111 1.00 95.31 105 GLU A O 1
ATOM 832 N N . GLN A 1 106 ? 18.758 9.723 -16.204 1.00 92.81 106 GLN A N 1
ATOM 833 C CA . GLN A 1 106 ? 20.201 9.810 -15.967 1.00 92.81 106 GLN A CA 1
ATOM 834 C C . GLN A 1 106 ? 20.705 8.999 -14.763 1.00 92.81 106 GLN A C 1
ATOM 836 O O . GLN A 1 106 ? 21.620 9.398 -14.036 1.00 92.81 106 GLN A O 1
ATOM 841 N N . VAL A 1 107 ? 20.148 7.807 -14.566 1.00 92.88 107 VAL A N 1
ATOM 842 C CA . VAL A 1 107 ? 20.562 6.896 -13.502 1.00 92.88 107 VAL A CA 1
ATOM 843 C C . VAL A 1 107 ? 21.944 6.332 -13.821 1.00 92.88 107 VAL A C 1
ATOM 845 O O . VAL A 1 107 ? 22.154 5.669 -14.837 1.00 92.88 107 VAL A O 1
ATOM 848 N N . THR A 1 108 ? 22.908 6.574 -12.935 1.00 91.19 108 THR A N 1
ATOM 849 C CA . THR A 1 108 ? 24.276 6.065 -13.090 1.00 91.19 108 THR A CA 1
ATOM 850 C C . THR A 1 108 ? 24.397 4.647 -12.528 1.00 91.19 108 THR A C 1
ATOM 852 O O . THR A 1 108 ? 24.186 4.412 -11.340 1.00 91.19 108 THR A O 1
ATOM 855 N N . LEU A 1 109 ? 24.801 3.702 -13.374 1.00 88.75 109 LEU A N 1
ATOM 856 C CA . LEU A 1 109 ? 25.020 2.295 -13.058 1.00 88.75 109 LEU A CA 1
ATOM 857 C C . LEU A 1 109 ? 26.515 1.965 -13.084 1.00 88.75 109 LEU A C 1
ATOM 859 O O . LEU A 1 109 ? 27.148 1.960 -14.140 1.00 88.75 109 LEU A O 1
ATOM 863 N N . TYR A 1 110 ? 27.071 1.628 -11.923 1.00 85.81 110 TYR A N 1
ATOM 864 C CA . TYR A 1 110 ? 28.443 1.115 -11.784 1.00 85.81 110 TYR A CA 1
ATOM 865 C C . TYR A 1 110 ? 28.508 -0.294 -11.171 1.00 85.81 110 TYR A C 1
ATOM 867 O O . TYR A 1 110 ? 29.575 -0.866 -10.983 1.00 85.81 110 TYR A O 1
ATOM 875 N N . ARG A 1 111 ? 27.355 -0.852 -10.812 1.00 87.06 111 ARG A N 1
ATOM 876 C CA . ARG A 1 111 ? 27.165 -2.187 -10.242 1.00 87.06 111 ARG A CA 1
ATOM 877 C C . ARG A 1 111 ? 25.704 -2.587 -10.463 1.00 87.06 111 ARG A C 1
ATOM 879 O O . ARG A 1 111 ? 24.917 -1.707 -10.832 1.00 87.06 111 ARG A O 1
ATOM 886 N N . PRO A 1 112 ? 25.317 -3.855 -10.249 1.00 91.06 112 PRO A N 1
ATOM 887 C CA . PRO A 1 112 ? 23.907 -4.210 -10.239 1.00 91.06 112 PRO A CA 1
ATOM 888 C C . PRO A 1 112 ? 23.096 -3.307 -9.302 1.00 91.06 112 PRO A C 1
ATOM 890 O O . PRO A 1 112 ? 23.522 -3.031 -8.177 1.00 91.06 112 PRO A O 1
ATOM 893 N N . ALA A 1 113 ? 21.953 -2.831 -9.784 1.00 93.69 113 ALA A N 1
ATOM 894 C CA . ALA A 1 113 ? 21.092 -1.897 -9.074 1.00 93.69 113 ALA A CA 1
ATOM 895 C C . ALA A 1 113 ? 19.620 -2.268 -9.255 1.00 93.69 113 ALA A C 1
ATOM 897 O O . ALA A 1 113 ? 19.155 -2.492 -10.374 1.00 93.69 113 ALA A O 1
ATOM 898 N N . GLU A 1 114 ? 18.898 -2.303 -8.138 1.00 96.62 114 GLU A N 1
ATOM 899 C CA . GLU A 1 114 ? 17.441 -2.279 -8.131 1.00 96.62 114 GLU A CA 1
ATOM 900 C C . GLU A 1 114 ? 16.997 -0.820 -8.256 1.00 96.62 114 GLU A C 1
ATOM 902 O O . GLU A 1 114 ? 17.372 0.024 -7.441 1.00 96.62 114 GLU A O 1
ATOM 907 N N . LEU A 1 115 ? 16.221 -0.528 -9.293 1.00 97.12 115 LEU A N 1
ATOM 908 C CA . LEU A 1 115 ? 15.554 0.751 -9.482 1.00 97.12 115 LEU A CA 1
ATOM 909 C C . LEU A 1 115 ? 14.061 0.558 -9.257 1.00 97.12 115 LEU A C 1
ATOM 911 O O . LEU A 1 115 ? 13.503 -0.483 -9.601 1.00 97.12 115 LEU A O 1
ATOM 915 N N . SER A 1 116 ? 13.406 1.570 -8.707 1.00 97.12 116 SER A N 1
ATOM 916 C CA . SER A 1 116 ? 11.977 1.529 -8.419 1.00 97.12 116 SER A CA 1
ATOM 917 C C . SER A 1 116 ? 11.328 2.872 -8.692 1.00 97.12 116 SER A C 1
ATOM 919 O O . SER A 1 116 ? 11.967 3.913 -8.537 1.00 97.12 116 SER A O 1
ATOM 921 N N . GLY A 1 117 ? 10.043 2.851 -9.019 1.00 95.75 117 GLY A N 1
ATOM 922 C CA . GLY A 1 117 ? 9.231 4.055 -9.138 1.00 95.75 117 GLY A CA 1
ATOM 923 C C . GLY A 1 117 ? 7.789 3.784 -8.738 1.00 95.75 117 GLY A C 1
ATOM 924 O O . GLY A 1 117 ? 7.273 2.683 -8.940 1.00 95.75 117 GLY A O 1
ATOM 925 N N . GLY A 1 118 ? 7.170 4.797 -8.138 1.00 95.88 118 GLY A N 1
ATOM 926 C CA . GLY A 1 118 ? 5.778 4.757 -7.712 1.00 95.88 118 GLY A CA 1
ATOM 927 C C . GLY A 1 118 ? 4.824 5.157 -8.830 1.00 95.88 118 GLY A C 1
ATOM 928 O O . GLY A 1 118 ? 5.147 5.964 -9.707 1.00 95.88 118 GLY A O 1
ATOM 929 N N . TRP A 1 119 ? 3.623 4.605 -8.784 1.00 97.62 119 TRP A N 1
ATOM 930 C CA . TRP A 1 119 ? 2.530 5.007 -9.654 1.00 97.62 119 TRP A CA 1
ATOM 931 C C . TRP A 1 119 ? 1.981 6.373 -9.235 1.00 97.62 119 TRP A C 1
ATOM 933 O O . TRP A 1 119 ? 1.793 6.654 -8.054 1.00 97.62 119 TRP A O 1
ATOM 943 N N . LYS A 1 120 ? 1.673 7.229 -10.215 1.00 96.12 120 LYS A N 1
ATOM 944 C CA . LYS A 1 120 ? 1.054 8.549 -9.975 1.00 96.12 120 LYS A CA 1
ATOM 945 C C . LYS A 1 120 ? -0.355 8.654 -10.558 1.00 96.12 120 LYS A C 1
ATOM 947 O O . LYS A 1 120 ? -0.859 9.746 -10.791 1.00 96.12 120 LYS A O 1
ATOM 952 N N . THR A 1 121 ? -0.984 7.509 -10.810 1.00 96.12 121 THR A N 1
ATOM 953 C CA . THR A 1 121 ? -2.368 7.405 -11.275 1.00 96.12 121 THR A CA 1
ATOM 954 C C . THR A 1 121 ? -3.145 6.452 -10.379 1.00 96.12 121 THR A C 1
ATOM 956 O O . THR A 1 121 ? -2.580 5.463 -9.913 1.00 96.12 121 THR A O 1
ATOM 959 N N . ALA A 1 122 ? -4.424 6.739 -10.144 1.00 96.88 122 ALA A N 1
ATOM 960 C CA . ALA A 1 122 ? -5.295 5.845 -9.395 1.00 96.88 122 ALA A CA 1
ATOM 961 C C . ALA A 1 122 ? -5.592 4.572 -10.205 1.00 96.88 122 ALA A C 1
ATOM 963 O O . ALA A 1 122 ? -5.829 4.626 -11.416 1.00 96.88 122 ALA A O 1
ATOM 964 N N . LEU A 1 123 ? -5.608 3.430 -9.524 1.00 97.81 123 LEU A N 1
ATOM 965 C CA . LEU A 1 123 ? -5.898 2.121 -10.102 1.00 97.81 123 LEU A CA 1
ATOM 966 C C . LEU A 1 123 ? -7.281 1.633 -9.672 1.00 97.81 123 LEU A C 1
ATOM 968 O O . LEU A 1 123 ? -7.824 2.046 -8.648 1.00 97.81 123 LEU A O 1
ATOM 972 N N . LYS A 1 124 ? -7.867 0.741 -10.469 1.00 97.06 124 LYS A N 1
ATOM 973 C CA . LYS A 1 124 ? -9.185 0.173 -10.192 1.00 97.06 124 LYS A CA 1
AT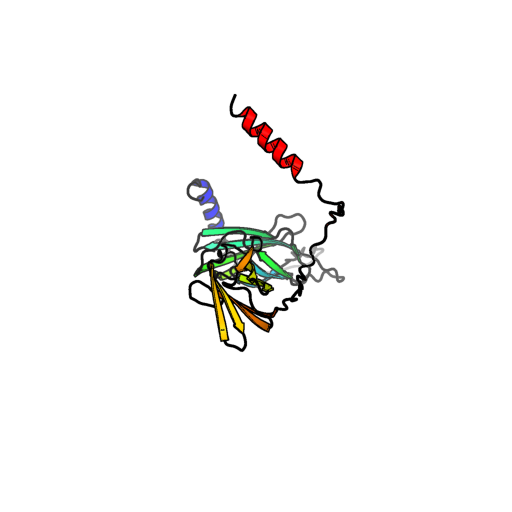OM 974 C C . LYS A 1 124 ? -9.044 -1.209 -9.567 1.00 97.06 124 LYS A C 1
ATOM 976 O O . LYS A 1 124 ? -8.588 -2.118 -10.249 1.00 97.06 124 LYS A O 1
ATOM 981 N N . GLU A 1 125 ? -9.551 -1.377 -8.348 1.00 95.88 125 GLU A N 1
ATOM 982 C CA . GLU A 1 125 ? -9.576 -2.645 -7.601 1.00 95.88 125 GLU A CA 1
ATOM 983 C C . GLU A 1 125 ? -9.911 -3.870 -8.470 1.00 95.88 125 GLU A C 1
ATOM 985 O O . GLU A 1 125 ? -10.850 -3.848 -9.273 1.00 95.88 125 GLU A O 1
ATOM 990 N N . GLY A 1 126 ? -9.135 -4.942 -8.301 1.00 96.06 126 GLY A N 1
ATOM 991 C CA . GLY A 1 126 ? -9.310 -6.218 -8.994 1.00 96.06 126 GLY A CA 1
ATOM 992 C C . GLY A 1 126 ? -9.016 -6.197 -10.497 1.00 96.06 126 GLY A C 1
ATOM 993 O O . GLY A 1 126 ? -9.316 -7.174 -11.182 1.00 96.06 126 GLY A O 1
ATOM 994 N N . THR A 1 127 ? -8.463 -5.108 -11.039 1.00 97.75 127 THR A N 1
ATOM 995 C CA . THR A 1 127 ? -8.112 -5.022 -12.462 1.00 97.75 127 THR A CA 1
ATOM 996 C C . THR A 1 127 ? -6.719 -5.599 -12.704 1.00 97.75 127 THR A C 1
ATOM 998 O O . THR A 1 127 ? -5.782 -5.322 -11.956 1.00 97.75 127 THR A O 1
ATOM 1001 N N . ASN A 1 128 ? -6.577 -6.393 -13.768 1.00 98.25 128 ASN A N 1
ATOM 1002 C CA . ASN A 1 128 ? -5.280 -6.884 -14.227 1.00 98.25 128 ASN A CA 1
ATOM 1003 C C . ASN A 1 128 ? -4.611 -5.826 -15.103 1.00 98.25 128 ASN A C 1
ATOM 1005 O O . ASN A 1 128 ? -5.178 -5.391 -16.108 1.00 98.25 128 ASN A O 1
ATOM 1009 N N . TYR A 1 129 ? -3.403 -5.442 -14.721 1.00 98.44 129 TYR A N 1
ATOM 1010 C CA . TYR A 1 129 ? -2.571 -4.485 -15.427 1.00 98.44 129 TYR A CA 1
ATOM 1011 C C . TYR A 1 129 ? -1.256 -5.138 -15.843 1.00 98.44 129 TYR A C 1
ATOM 1013 O O . TYR A 1 129 ? -0.784 -6.075 -15.199 1.00 98.44 129 TYR A O 1
ATOM 1021 N N . THR A 1 130 ? -0.634 -4.579 -16.877 1.00 98.50 130 THR A N 1
ATOM 1022 C CA . THR A 1 130 ? 0.729 -4.934 -17.278 1.00 98.50 130 THR A CA 1
ATOM 1023 C C . THR A 1 130 ? 1.622 -3.719 -17.082 1.00 98.50 130 THR A C 1
ATOM 1025 O O . THR A 1 130 ? 1.473 -2.707 -17.768 1.00 98.50 130 THR A O 1
ATOM 1028 N N . ALA A 1 131 ? 2.557 -3.797 -16.143 1.00 98.38 131 ALA A N 1
ATOM 1029 C CA . ALA A 1 131 ? 3.621 -2.817 -16.023 1.00 98.38 131 ALA A CA 1
ATOM 1030 C C . ALA A 1 131 ? 4.681 -3.064 -17.097 1.00 98.38 131 ALA A C 1
ATOM 1032 O O . ALA A 1 131 ? 4.948 -4.208 -17.470 1.00 98.38 131 ALA A O 1
ATOM 1033 N N . PHE A 1 132 ? 5.318 -1.996 -17.563 1.00 97.81 132 PHE A N 1
ATOM 1034 C CA . PHE A 1 132 ? 6.471 -2.084 -18.450 1.00 97.81 132 PHE A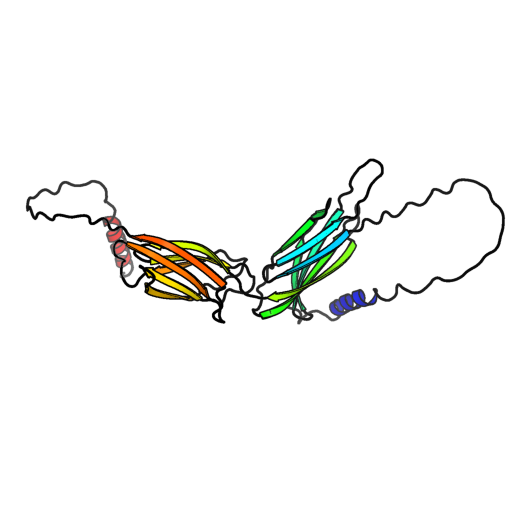 CA 1
ATOM 1035 C C . PHE A 1 132 ? 7.586 -1.143 -18.002 1.00 97.81 132 PHE A C 1
ATOM 1037 O O . PHE A 1 132 ? 7.323 -0.104 -17.396 1.00 97.81 132 PHE A O 1
ATOM 1044 N N . ALA A 1 133 ? 8.824 -1.496 -18.334 1.00 98.00 133 ALA A N 1
ATOM 1045 C CA . ALA A 1 133 ? 9.998 -0.657 -18.141 1.00 98.00 133 ALA A CA 1
ATOM 1046 C C . ALA A 1 133 ? 10.926 -0.774 -19.355 1.00 98.00 133 ALA A C 1
ATOM 1048 O O . ALA A 1 133 ? 11.420 -1.856 -19.670 1.00 98.00 133 ALA A O 1
ATOM 1049 N N . GLN A 1 134 ? 11.145 0.344 -20.039 1.00 97.00 134 GLN A N 1
ATOM 1050 C CA . GLN A 1 134 ? 12.031 0.498 -21.186 1.00 97.00 134 GLN A CA 1
ATOM 1051 C C . GLN A 1 134 ? 13.332 1.140 -20.720 1.00 97.00 134 GLN A C 1
ATOM 1053 O O . GLN A 1 134 ? 13.313 2.207 -20.108 1.00 97.00 134 GLN A O 1
ATOM 1058 N N . VAL A 1 135 ? 14.454 0.501 -21.028 1.00 95.31 135 VAL A N 1
ATOM 1059 C CA . VAL A 1 135 ? 15.783 0.983 -20.650 1.00 95.31 135 VAL A CA 1
ATOM 1060 C C . VAL A 1 135 ? 16.445 1.618 -21.864 1.00 95.31 135 VAL A C 1
ATOM 1062 O O . VAL A 1 135 ? 16.559 0.988 -22.919 1.00 95.31 135 VAL A O 1
ATOM 1065 N N . PHE A 1 136 ? 16.913 2.848 -21.698 1.00 93.62 136 PHE A N 1
ATOM 1066 C CA . PHE A 1 136 ? 17.712 3.584 -22.669 1.00 93.62 136 PHE A CA 1
ATOM 1067 C C . PHE A 1 136 ? 19.084 3.856 -22.066 1.00 93.62 136 PHE A C 1
ATOM 1069 O O . PHE A 1 136 ? 19.181 4.160 -20.884 1.00 93.62 136 PHE A O 1
ATOM 1076 N N . MET A 1 137 ? 20.149 3.753 -22.852 1.00 90.25 137 MET A N 1
ATOM 1077 C CA . MET A 1 137 ? 21.516 3.987 -22.385 1.00 90.25 137 MET A CA 1
ATOM 1078 C C . MET A 1 137 ? 22.148 5.154 -23.134 1.00 90.25 137 MET A C 1
ATOM 1080 O O . MET A 1 137 ? 22.059 5.226 -24.360 1.00 90.25 137 MET A O 1
ATOM 1084 N N . TYR A 1 138 ? 22.844 6.025 -22.409 1.00 85.00 138 TYR A N 1
ATOM 1085 C CA . TYR A 1 138 ? 23.696 7.048 -22.999 1.00 85.00 138 TYR A CA 1
ATOM 1086 C C . TYR A 1 138 ? 25.076 6.471 -23.303 1.00 85.00 138 TYR A C 1
ATOM 1088 O O . TYR A 1 138 ? 25.748 5.913 -22.435 1.00 85.00 138 TYR A O 1
ATOM 1096 N N . GLU A 1 139 ? 25.529 6.669 -24.534 1.00 76.81 139 GLU A N 1
ATOM 1097 C CA . GLU A 1 139 ? 26.927 6.492 -24.914 1.00 76.81 139 GLU A CA 1
ATOM 1098 C C . GLU A 1 139 ? 27.541 7.869 -25.159 1.00 76.81 139 GLU A C 1
ATOM 1100 O O . GLU A 1 139 ? 26.901 8.703 -25.787 1.00 76.81 139 GLU A O 1
ATOM 1105 N N . ASN A 1 140 ? 28.768 8.103 -24.684 1.00 69.50 140 ASN A N 1
ATOM 1106 C CA . ASN A 1 140 ? 29.543 9.351 -24.791 1.00 69.50 140 ASN A CA 1
ATOM 1107 C C . ASN A 1 140 ? 29.092 10.325 -25.903 1.00 69.50 140 ASN A C 1
ATOM 1109 O O . ASN A 1 140 ? 29.476 10.175 -27.064 1.00 69.50 140 ASN A O 1
ATOM 1113 N N . GLY A 1 141 ? 28.304 11.342 -25.530 1.00 63.47 141 GLY A N 1
ATOM 1114 C CA . GLY A 1 141 ? 27.875 12.433 -26.419 1.00 63.47 141 GLY A CA 1
ATOM 1115 C C . GLY A 1 141 ? 26.827 12.066 -27.480 1.00 63.47 141 GLY A C 1
ATOM 1116 O O . GLY A 1 141 ? 26.506 12.903 -28.321 1.00 63.47 141 GLY A O 1
ATOM 1117 N N . LYS A 1 142 ? 26.293 10.842 -27.462 1.00 74.25 142 LYS A N 1
ATOM 1118 C CA . LYS A 1 142 ? 25.228 10.370 -28.354 1.00 74.25 142 LYS A CA 1
ATOM 1119 C C . LYS A 1 142 ? 23.860 10.442 -27.678 1.00 74.25 142 LYS A C 1
ATOM 1121 O O . LYS A 1 142 ? 23.744 10.502 -26.455 1.00 74.25 142 LYS A O 1
ATOM 1126 N N . GLN A 1 143 ? 22.817 10.394 -28.505 1.00 80.25 143 GLN A N 1
ATOM 1127 C CA . GLN A 1 143 ? 21.441 10.241 -28.036 1.00 80.25 143 GLN A CA 1
ATOM 1128 C C . GLN A 1 143 ? 21.244 8.887 -27.323 1.00 80.25 143 GLN A C 1
ATOM 1130 O O . GLN A 1 143 ? 21.946 7.923 -27.654 1.00 80.25 143 GLN A O 1
ATOM 1135 N N . PRO A 1 144 ? 20.290 8.797 -26.376 1.00 84.44 144 PRO A N 1
ATOM 1136 C CA . PRO A 1 144 ? 19.989 7.553 -25.680 1.00 84.44 144 PRO A CA 1
ATOM 1137 C C . PRO A 1 144 ? 19.617 6.449 -26.671 1.00 84.44 144 PRO A C 1
ATOM 1139 O O . PRO A 1 144 ? 18.757 6.630 -27.532 1.00 84.44 144 PRO A O 1
ATOM 1142 N N . THR A 1 145 ? 20.247 5.287 -26.536 1.00 88.12 145 THR A N 1
ATOM 1143 C CA . THR A 1 145 ? 19.946 4.110 -27.354 1.00 88.12 145 THR A CA 1
ATOM 1144 C C . THR A 1 145 ? 19.025 3.180 -26.579 1.00 88.12 145 THR A C 1
ATOM 1146 O O . THR A 1 145 ? 19.322 2.819 -25.442 1.00 88.12 145 THR A O 1
ATOM 1149 N N . TYR A 1 146 ? 17.907 2.786 -27.191 1.00 90.69 146 TYR A N 1
ATOM 1150 C CA . TYR A 1 146 ? 17.005 1.780 -26.632 1.00 90.69 146 TYR A CA 1
ATOM 1151 C C . TYR A 1 146 ? 17.724 0.434 -26.483 1.00 90.69 146 TYR A C 1
ATOM 1153 O O . TYR A 1 146 ? 18.328 -0.057 -27.436 1.00 90.69 146 TYR A O 1
ATOM 1161 N N . ILE A 1 147 ? 17.630 -0.165 -25.297 1.00 89.88 147 ILE A N 1
ATOM 1162 C CA . ILE A 1 147 ? 18.269 -1.444 -24.977 1.00 89.88 147 ILE A CA 1
ATOM 1163 C C . ILE A 1 147 ? 17.247 -2.574 -24.978 1.00 89.88 147 ILE A C 1
ATOM 1165 O O . ILE A 1 147 ? 17.389 -3.545 -25.717 1.00 89.88 147 ILE A O 1
ATOM 1169 N N . SER A 1 148 ? 16.234 -2.474 -24.119 1.00 91.50 148 SER A N 1
ATOM 1170 C CA . SER A 1 148 ? 15.241 -3.529 -23.930 1.00 91.50 148 SER A CA 1
ATOM 1171 C C . SER A 1 148 ? 14.012 -3.004 -23.190 1.00 91.50 148 SER A C 1
ATOM 1173 O O . SER A 1 148 ? 14.062 -1.952 -22.548 1.00 91.50 148 SER A O 1
ATOM 1175 N N . THR A 1 149 ? 12.924 -3.767 -23.263 1.00 94.94 149 THR A N 1
ATOM 1176 C CA . THR A 1 149 ? 11.712 -3.574 -22.468 1.00 94.94 149 THR A CA 1
ATOM 1177 C C . THR A 1 149 ? 11.467 -4.825 -21.639 1.00 94.94 149 THR A C 1
ATOM 1179 O O . THR A 1 149 ? 11.546 -5.936 -22.159 1.00 94.94 149 THR A O 1
ATOM 1182 N N . SER A 1 150 ? 11.146 -4.640 -20.364 1.00 96.75 150 SER A N 1
ATOM 1183 C CA . SER A 1 150 ? 10.641 -5.696 -19.491 1.00 96.75 150 SER A CA 1
ATOM 1184 C C . SER A 1 150 ? 9.180 -5.442 -19.148 1.00 96.75 150 SER A C 1
ATOM 1186 O O . SER A 1 150 ? 8.733 -4.292 -19.163 1.00 96.75 150 SER A O 1
ATOM 1188 N N . TYR A 1 151 ? 8.453 -6.515 -18.853 1.00 97.50 151 TYR A N 1
ATOM 1189 C CA . TYR A 1 151 ? 7.034 -6.489 -18.523 1.00 97.50 151 TYR A CA 1
ATOM 1190 C C . TYR A 1 151 ? 6.770 -7.287 -17.249 1.00 97.50 151 TYR A C 1
ATOM 1192 O O . TYR A 1 151 ? 7.451 -8.276 -16.976 1.00 97.50 151 TYR A O 1
ATOM 1200 N N . SER A 1 152 ? 5.766 -6.871 -16.482 1.00 98.06 152 SER A N 1
ATOM 1201 C CA . SER A 1 152 ? 5.292 -7.595 -15.305 1.00 98.06 152 SER A CA 1
ATOM 1202 C C . SER A 1 152 ? 3.791 -7.390 -15.144 1.00 98.06 152 SER A C 1
ATOM 1204 O O . SER A 1 152 ? 3.324 -6.255 -15.048 1.00 98.06 152 SER A O 1
ATOM 1206 N N . ASP A 1 153 ? 3.041 -8.488 -15.115 1.00 98.06 153 ASP A N 1
ATOM 1207 C CA . ASP A 1 153 ? 1.604 -8.455 -14.858 1.00 98.06 153 ASP A CA 1
ATOM 1208 C C . ASP A 1 153 ? 1.325 -8.416 -13.355 1.00 98.06 153 ASP A C 1
ATOM 1210 O O . ASP A 1 153 ? 2.009 -9.073 -12.567 1.00 98.06 153 ASP A O 1
ATOM 1214 N N . PHE A 1 154 ? 0.296 -7.668 -12.960 1.00 98.19 154 PHE A N 1
ATOM 1215 C CA . PHE A 1 154 ? -0.192 -7.638 -11.586 1.00 98.19 154 PHE A CA 1
ATOM 1216 C C . PHE A 1 154 ? -1.697 -7.366 -11.538 1.00 98.19 154 PHE A C 1
ATOM 1218 O O . PHE A 1 154 ? -2.255 -6.660 -12.380 1.00 98.19 154 PHE A O 1
ATOM 1225 N N . THR A 1 155 ? -2.362 -7.909 -10.522 1.00 97.94 155 THR A N 1
ATOM 1226 C CA . THR A 1 155 ? -3.736 -7.534 -10.180 1.00 97.94 155 THR A CA 1
ATOM 1227 C C . THR A 1 155 ? -3.673 -6.430 -9.138 1.00 97.94 155 THR A C 1
ATOM 1229 O O . THR A 1 155 ? -3.025 -6.594 -8.106 1.00 97.94 155 THR A O 1
ATOM 1232 N N . SER A 1 156 ? -4.318 -5.296 -9.397 1.00 97.44 156 SER A N 1
ATOM 1233 C CA . SER A 1 156 ? -4.355 -4.209 -8.423 1.00 97.44 156 SER A CA 1
ATOM 1234 C C . SER A 1 156 ? -5.279 -4.564 -7.261 1.00 97.44 156 SER A C 1
ATOM 1236 O O . SER A 1 156 ? -6.447 -4.892 -7.477 1.00 97.44 156 SER A O 1
ATOM 1238 N N . VAL A 1 157 ? -4.754 -4.439 -6.055 1.00 95.69 157 VAL A N 1
ATOM 1239 C CA . VAL A 1 157 ? -5.439 -4.668 -4.782 1.00 95.69 157 VAL A CA 1
ATOM 1240 C C . VAL A 1 157 ? -5.280 -3.426 -3.904 1.00 95.69 157 VAL A C 1
ATOM 1242 O O . VAL A 1 157 ? -4.202 -2.814 -3.888 1.00 95.69 157 VAL A O 1
ATOM 1245 N N . ASN A 1 158 ? -6.343 -3.024 -3.220 1.00 94.44 158 ASN A N 1
ATOM 1246 C CA . ASN A 1 158 ? -6.319 -2.003 -2.187 1.00 94.44 158 ASN A CA 1
ATOM 1247 C C . ASN A 1 158 ? -5.570 -2.519 -0.960 1.00 94.44 158 ASN A C 1
ATOM 1249 O O . ASN A 1 158 ? -5.650 -3.684 -0.593 1.00 94.44 158 ASN A O 1
ATOM 1253 N N . ASP A 1 159 ? -4.780 -1.651 -0.350 1.00 96.00 159 ASP A N 1
ATOM 1254 C CA . ASP A 1 159 ? -3.969 -2.047 0.789 1.00 96.00 159 ASP A CA 1
ATOM 1255 C C . ASP A 1 159 ? -3.651 -0.811 1.621 1.00 96.00 159 ASP A C 1
ATOM 1257 O O . ASP A 1 159 ? -3.499 0.295 1.088 1.00 96.00 159 ASP A O 1
ATOM 1261 N N . ALA A 1 160 ? -3.601 -0.992 2.930 1.00 97.50 160 ALA A N 1
ATOM 1262 C CA . ALA A 1 160 ? -3.424 0.080 3.890 1.00 97.50 160 ALA A CA 1
ATOM 1263 C C . ALA A 1 160 ? -2.859 -0.461 5.197 1.00 97.50 160 ALA A C 1
ATOM 1265 O O . ALA A 1 160 ? -2.954 -1.645 5.505 1.00 97.50 160 ALA A O 1
ATOM 1266 N N . LYS A 1 161 ? -2.296 0.440 5.991 1.00 97.75 161 LYS A N 1
ATOM 1267 C CA . LYS A 1 161 ? -1.652 0.113 7.251 1.00 97.75 161 LYS A CA 1
ATOM 1268 C C . LYS A 1 161 ? -2.089 1.061 8.356 1.00 97.75 161 LYS A C 1
ATOM 1270 O O . LYS A 1 161 ? -2.240 2.265 8.144 1.00 97.75 161 LYS A O 1
ATOM 1275 N N . ILE A 1 162 ? -2.227 0.514 9.557 1.00 98.19 162 ILE A N 1
ATOM 1276 C CA . ILE A 1 162 ? -2.350 1.260 10.802 1.00 98.19 162 ILE A CA 1
ATOM 1277 C C . ILE A 1 162 ? -0.940 1.640 11.265 1.00 98.19 162 ILE A C 1
ATOM 1279 O O . ILE A 1 162 ? -0.125 0.787 11.625 1.00 98.19 162 ILE A O 1
ATOM 1283 N N . THR A 1 163 ? -0.631 2.932 11.261 1.00 97.69 163 THR A N 1
ATOM 1284 C CA . THR A 1 163 ? 0.699 3.435 11.648 1.00 97.69 163 THR A CA 1
ATOM 1285 C C . THR A 1 163 ? 0.756 3.871 13.106 1.00 97.69 163 THR A C 1
ATOM 1287 O O . THR A 1 163 ? 1.820 3.820 13.727 1.00 97.69 163 THR A O 1
ATOM 1290 N N . ASN A 1 164 ? -0.382 4.266 13.678 1.00 97.19 164 ASN A N 1
ATOM 1291 C CA . ASN A 1 164 ? -0.482 4.701 15.064 1.00 97.19 164 ASN A CA 1
ATOM 1292 C C . ASN A 1 164 ? -1.856 4.363 15.649 1.00 97.19 164 ASN A C 1
ATOM 1294 O O . ASN A 1 164 ? -2.856 4.383 14.935 1.00 97.19 164 ASN A O 1
ATOM 1298 N N . VAL A 1 165 ? -1.894 4.094 16.955 1.00 97.62 165 VAL A N 1
ATOM 1299 C CA . VAL A 1 165 ? -3.119 3.863 17.728 1.00 97.62 165 VAL A CA 1
ATOM 1300 C C . VAL A 1 165 ? -3.027 4.604 19.058 1.00 97.62 165 VAL A C 1
ATOM 1302 O O . VAL A 1 165 ? -2.123 4.365 19.868 1.00 97.62 165 VAL A O 1
ATOM 1305 N N . HIS A 1 166 ? -4.000 5.467 19.331 1.00 97.38 166 HIS A N 1
ATOM 1306 C CA . HIS A 1 166 ? -4.234 6.090 20.628 1.00 97.38 166 HIS A CA 1
ATOM 1307 C C . HIS A 1 166 ? -5.529 5.557 21.247 1.00 97.38 166 HIS A C 1
ATOM 1309 O O . HIS A 1 166 ? -6.476 5.227 20.541 1.00 97.38 166 HIS A O 1
ATOM 1315 N N . ALA A 1 167 ? -5.560 5.419 22.570 1.00 97.31 167 ALA A N 1
ATOM 1316 C CA . ALA A 1 167 ? -6.734 4.940 23.289 1.00 97.31 167 ALA A CA 1
ATOM 1317 C C . ALA A 1 167 ? -6.668 5.383 24.744 1.00 97.31 167 ALA A C 1
ATOM 1319 O O . ALA A 1 167 ? -5.599 5.315 25.362 1.00 97.31 167 ALA A O 1
ATOM 1320 N N . ASP A 1 168 ? -7.808 5.809 25.269 1.00 96.12 168 ASP A N 1
ATOM 1321 C CA . ASP A 1 168 ? -7.976 6.238 26.645 1.00 96.12 168 ASP A CA 1
ATOM 1322 C C . ASP A 1 168 ? -9.393 5.924 27.161 1.00 96.12 168 ASP A C 1
ATOM 1324 O O . ASP A 1 168 ? -10.160 5.162 26.565 1.00 96.12 168 ASP A O 1
ATOM 1328 N N . GLY A 1 169 ? -9.728 6.471 28.332 1.00 95.50 169 GLY A N 1
ATOM 1329 C CA . GLY A 1 169 ? -11.026 6.250 28.963 1.00 95.50 169 GLY A CA 1
ATOM 1330 C C . GLY A 1 169 ? -12.208 6.931 28.267 1.00 95.50 169 GLY A C 1
ATOM 1331 O O . GLY A 1 169 ? -13.337 6.692 28.690 1.00 95.50 169 GLY A O 1
ATOM 1332 N N . LEU A 1 170 ? -11.969 7.776 27.261 1.00 95.81 170 LEU A N 1
ATOM 1333 C CA . LEU A 1 170 ? -12.988 8.510 26.508 1.00 95.81 170 LEU A CA 1
ATOM 1334 C C . LEU A 1 170 ? -13.171 7.945 25.097 1.00 95.81 170 LEU A C 1
ATOM 1336 O O . LEU A 1 170 ? -14.290 7.935 24.589 1.00 95.81 170 LEU A O 1
ATOM 1340 N N . GLY A 1 171 ? -12.096 7.475 24.467 1.00 96.88 171 GLY A N 1
ATOM 1341 C CA . GLY A 1 171 ? -12.157 7.001 23.094 1.00 96.88 171 GLY A CA 1
ATOM 1342 C C . GLY A 1 171 ? -10.884 6.332 22.596 1.00 96.88 171 GLY A C 1
ATOM 1343 O O . GLY A 1 171 ? -9.990 5.951 23.355 1.00 96.88 171 GLY A O 1
ATOM 1344 N N . SER A 1 172 ? -10.812 6.182 21.279 1.00 97.75 172 SER A N 1
ATOM 1345 C CA . SER A 1 172 ? -9.636 5.692 20.574 1.00 97.75 172 SER A CA 1
ATOM 1346 C C . SER A 1 172 ? -9.505 6.377 19.226 1.00 97.75 172 SER A C 1
ATOM 1348 O O . SER A 1 172 ? -10.493 6.769 18.614 1.00 97.75 172 SER A O 1
ATOM 1350 N N . SER A 1 173 ? -8.275 6.512 18.755 1.00 98.00 173 SER A N 1
ATOM 1351 C CA . SER A 1 173 ? -7.992 6.949 17.402 1.00 98.00 173 SER A CA 1
ATOM 1352 C C . SER A 1 173 ? -6.919 6.094 16.762 1.00 98.00 173 SER A C 1
ATOM 1354 O O . SER A 1 173 ? -6.064 5.524 17.443 1.00 98.00 173 SER A O 1
ATOM 1356 N N . ILE A 1 174 ? -6.967 6.007 15.439 1.00 98.25 174 ILE A N 1
ATOM 1357 C CA . ILE A 1 174 ? -5.911 5.399 14.641 1.00 98.25 174 ILE A CA 1
ATOM 1358 C C . ILE A 1 174 ? -5.480 6.327 13.527 1.00 98.25 174 ILE A C 1
ATOM 1360 O O . ILE A 1 174 ? -6.288 7.107 13.031 1.00 98.25 174 ILE A O 1
ATOM 1364 N N . THR A 1 175 ? -4.239 6.174 13.086 1.00 98.31 175 THR A N 1
ATOM 1365 C CA . THR A 1 175 ? -3.744 6.773 11.848 1.00 98.31 175 THR A CA 1
ATOM 1366 C C . THR A 1 175 ? -3.623 5.690 10.783 1.00 98.31 175 THR A C 1
ATOM 1368 O O . THR A 1 175 ? -3.018 4.643 11.022 1.00 98.31 175 THR A O 1
ATOM 1371 N N . VAL A 1 176 ? -4.234 5.943 9.626 1.00 98.12 176 VAL A N 1
ATOM 1372 C CA . VAL A 1 176 ? -4.286 5.049 8.468 1.00 98.12 176 VAL A CA 1
ATOM 1373 C C . VAL A 1 176 ? -3.472 5.649 7.330 1.00 98.12 176 VAL A C 1
ATOM 1375 O O . VAL A 1 176 ? -3.697 6.792 6.931 1.00 98.12 176 VAL A O 1
ATOM 1378 N N . GLU A 1 177 ? -2.568 4.846 6.784 1.00 97.81 177 GLU A N 1
ATOM 1379 C CA . GLU A 1 177 ? -1.773 5.140 5.594 1.00 97.81 177 GLU A CA 1
ATOM 1380 C C . GLU A 1 177 ? -2.155 4.142 4.494 1.00 97.81 177 GLU A C 1
ATOM 1382 O O . GLU A 1 177 ? -2.189 2.936 4.737 1.00 97.81 177 GLU A O 1
ATOM 1387 N N . SER A 1 178 ? -2.457 4.617 3.285 1.00 97.00 178 SER A N 1
ATOM 1388 C CA . SER A 1 178 ? -2.651 3.726 2.136 1.00 97.00 178 SER A CA 1
ATOM 1389 C C . SER A 1 178 ? -1.297 3.366 1.535 1.00 97.00 178 SER A C 1
ATOM 1391 O O . SER A 1 178 ? -0.431 4.224 1.396 1.00 97.00 178 SER A O 1
ATOM 1393 N N . ILE A 1 179 ? -1.109 2.105 1.151 1.00 96.06 179 ILE A N 1
ATOM 1394 C CA . ILE A 1 179 ? 0.131 1.634 0.511 1.00 96.06 179 ILE A CA 1
ATOM 1395 C C . ILE A 1 179 ? -0.106 1.175 -0.930 1.00 96.06 179 ILE A C 1
ATOM 1397 O O . ILE A 1 179 ? 0.749 0.531 -1.531 1.00 96.06 179 ILE A O 1
ATOM 1401 N N . SER A 1 180 ? -1.262 1.529 -1.494 1.00 96.94 180 SER A N 1
ATOM 1402 C CA . SER A 1 180 ? -1.710 1.178 -2.839 1.00 96.94 180 SER A CA 1
ATOM 1403 C C . SER A 1 180 ? -2.255 2.406 -3.574 1.00 96.94 180 SER A C 1
ATOM 1405 O O . SER A 1 180 ? -2.853 3.297 -2.974 1.00 96.94 180 SER A O 1
ATOM 1407 N N . MET A 1 181 ? -2.109 2.446 -4.901 1.00 97.88 181 MET A N 1
ATOM 1408 C CA . MET A 1 181 ? -2.795 3.436 -5.739 1.00 97.88 181 MET A CA 1
ATOM 1409 C C . MET A 1 181 ? -4.241 3.061 -6.071 1.00 97.88 181 MET A C 1
ATOM 1411 O O . MET A 1 181 ? -4.923 3.814 -6.769 1.00 97.88 181 MET A O 1
ATOM 1415 N N . VAL A 1 182 ? -4.742 1.925 -5.583 1.00 97.94 182 VAL A N 1
ATOM 1416 C CA . VAL A 1 182 ? -6.185 1.688 -5.534 1.00 97.94 182 VAL A CA 1
ATOM 1417 C C . VAL A 1 182 ? -6.756 2.495 -4.364 1.00 97.94 182 VAL A C 1
ATOM 1419 O O . VAL A 1 182 ? -6.277 2.319 -3.243 1.00 97.94 182 VAL A O 1
ATOM 1422 N N . PRO A 1 183 ? -7.762 3.364 -4.582 1.00 97.00 183 PRO A N 1
ATOM 1423 C CA . PRO A 1 183 ? -8.392 4.103 -3.494 1.00 97.00 183 PRO A CA 1
ATOM 1424 C C . PRO A 1 183 ? -8.883 3.165 -2.390 1.00 97.00 183 PRO A C 1
ATOM 1426 O O . PRO A 1 183 ? -9.567 2.177 -2.670 1.00 97.00 183 PRO A O 1
ATOM 1429 N N . LEU A 1 184 ? -8.526 3.480 -1.143 1.00 96.56 184 LEU A N 1
ATOM 1430 C CA . LEU A 1 184 ? -8.934 2.692 0.009 1.00 96.56 184 LEU A CA 1
ATOM 1431 C C . LEU A 1 184 ? -10.459 2.689 0.123 1.00 96.56 184 LEU A C 1
ATOM 1433 O O . LEU A 1 184 ? -11.112 3.730 0.129 1.00 96.56 184 LEU A O 1
ATOM 1437 N N . ASP A 1 185 ? -10.999 1.483 0.212 1.00 94.62 185 ASP A N 1
ATOM 1438 C CA . ASP A 1 185 ? -12.427 1.207 0.224 1.00 94.62 185 ASP A CA 1
ATOM 1439 C C . ASP A 1 185 ? -12.672 0.117 1.267 1.00 94.62 185 ASP A C 1
ATOM 1441 O O . ASP A 1 185 ? -12.684 -1.084 0.980 1.00 94.62 185 ASP A O 1
ATOM 1445 N N . ALA A 1 186 ? -12.700 0.564 2.518 1.00 96.94 186 ALA A N 1
ATOM 1446 C CA . ALA A 1 186 ? -12.647 -0.270 3.706 1.00 96.94 186 ALA A CA 1
ATOM 1447 C C . ALA A 1 186 ? -13.439 0.379 4.848 1.00 96.94 186 ALA A C 1
ATOM 1449 O O . ALA A 1 186 ? -13.794 1.556 4.794 1.00 96.94 186 ALA A O 1
ATOM 1450 N N . ARG A 1 187 ? -13.678 -0.390 5.906 1.00 97.62 187 ARG A N 1
ATOM 1451 C CA . ARG A 1 187 ? -14.165 0.092 7.201 1.00 97.62 187 ARG A CA 1
ATOM 1452 C C . ARG A 1 187 ? -13.089 -0.110 8.251 1.00 97.62 187 ARG A C 1
ATOM 1454 O O . ARG A 1 187 ? -12.256 -1.003 8.134 1.00 97.62 187 ARG A O 1
ATOM 1461 N N . VAL A 1 188 ? -13.130 0.691 9.298 1.00 98.12 188 VAL A N 1
ATOM 1462 C CA . VAL A 1 188 ? -12.305 0.528 10.486 1.00 98.12 188 VAL A CA 1
ATOM 1463 C C . VAL A 1 188 ? -13.195 0.087 11.633 1.00 98.12 188 VAL A C 1
ATOM 1465 O O . VAL A 1 188 ? -14.126 0.800 11.998 1.00 98.12 188 VAL A O 1
ATOM 1468 N N . SER A 1 189 ? -12.903 -1.089 12.185 1.00 98.19 189 SER A N 1
ATOM 1469 C CA . SER A 1 189 ? -13.551 -1.612 13.389 1.00 98.19 189 SER A CA 1
ATOM 1470 C C . SER A 1 189 ? -12.661 -1.354 14.601 1.00 98.19 189 SER A C 1
ATOM 1472 O O . SER A 1 189 ? -11.455 -1.600 14.550 1.00 98.19 189 SER A O 1
ATOM 1474 N N . PHE A 1 190 ? -13.269 -0.867 15.678 1.00 98.50 190 PHE A N 1
ATOM 1475 C CA . PHE A 1 190 ? -12.686 -0.709 17.002 1.00 98.50 190 PHE A CA 1
ATOM 1476 C C . PHE A 1 190 ? -13.470 -1.588 17.971 1.00 98.50 190 PHE A C 1
ATOM 1478 O O . PHE A 1 190 ? -14.648 -1.334 18.210 1.00 98.50 190 PHE A O 1
ATOM 1485 N N . ALA A 1 191 ? -12.820 -2.580 18.571 1.00 98.00 191 ALA A N 1
ATOM 1486 C CA . ALA A 1 191 ? -13.407 -3.437 19.593 1.00 98.00 191 ALA A CA 1
ATOM 1487 C C . ALA A 1 191 ? -12.720 -3.194 20.941 1.00 98.00 191 ALA A C 1
ATOM 1489 O O . ALA A 1 191 ? -11.555 -3.552 21.137 1.00 98.00 191 ALA A O 1
ATOM 1490 N N . LEU A 1 192 ? -13.454 -2.608 21.886 1.00 98.25 192 LEU A N 1
ATOM 1491 C CA . LEU A 1 192 ? -13.007 -2.407 23.257 1.00 98.25 192 LEU A CA 1
ATOM 1492 C C . LEU A 1 192 ? -13.263 -3.672 24.080 1.00 98.25 192 LEU A C 1
ATOM 1494 O O . LEU A 1 192 ? -14.388 -4.170 24.156 1.00 98.25 192 LEU A O 1
ATOM 1498 N N . LYS A 1 193 ? -12.224 -4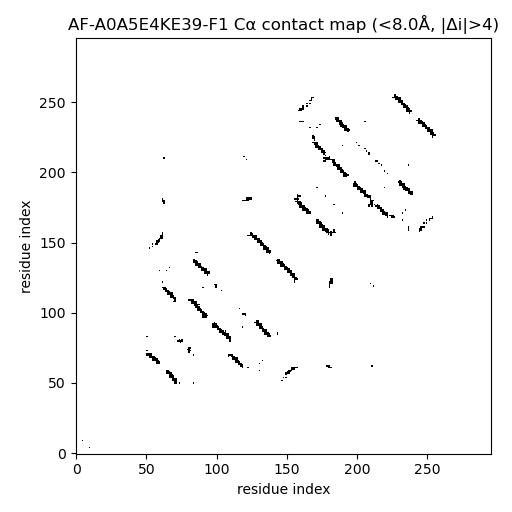.171 24.745 1.00 97.75 193 LYS A N 1
ATOM 1499 C CA . LYS A 1 193 ? -12.257 -5.404 25.532 1.00 97.75 193 LYS A CA 1
ATOM 1500 C C . LYS A 1 193 ? -11.732 -5.188 26.945 1.00 97.75 193 LYS A C 1
ATOM 1502 O O . LYS A 1 193 ? -10.791 -4.427 27.173 1.00 97.75 193 LYS A O 1
ATOM 1507 N N . GLN A 1 194 ? -12.297 -5.933 27.888 1.00 96.88 194 GLN A N 1
ATOM 1508 C CA . GLN A 1 194 ? -11.786 -6.074 29.250 1.00 96.88 194 GLN A CA 1
ATOM 1509 C C . GLN A 1 194 ? -11.960 -7.524 29.695 1.00 96.88 194 GLN A C 1
ATOM 1511 O O . GLN A 1 194 ? -13.056 -8.070 29.578 1.00 96.88 194 GLN A O 1
ATOM 1516 N N . ASN A 1 195 ? -10.893 -8.147 30.208 1.00 93.12 195 ASN A N 1
ATOM 1517 C CA . ASN A 1 195 ? -10.892 -9.565 30.602 1.00 93.12 195 ASN A CA 1
ATOM 1518 C C . ASN A 1 195 ? -11.472 -10.474 29.495 1.00 93.12 195 ASN A C 1
ATOM 1520 O O . ASN A 1 195 ? -12.373 -11.269 29.748 1.00 93.12 195 ASN A O 1
ATOM 1524 N N . ASP A 1 196 ? -11.022 -10.260 28.254 1.00 88.44 196 ASP A N 1
ATOM 1525 C CA . ASP A 1 196 ? -11.444 -10.969 27.032 1.00 88.44 196 ASP A CA 1
ATOM 1526 C C . ASP A 1 196 ? -12.925 -10.845 26.636 1.00 88.44 196 ASP A C 1
ATOM 1528 O O . ASP A 1 196 ? -13.356 -11.409 25.629 1.00 88.44 196 ASP A O 1
ATOM 1532 N N . LYS A 1 197 ? -13.710 -10.041 27.358 1.00 95.38 197 LYS A N 1
ATOM 1533 C CA . LYS A 1 197 ? -15.082 -9.702 26.985 1.00 95.38 197 LYS A CA 1
ATOM 1534 C C . LYS A 1 197 ? -15.104 -8.417 26.162 1.00 95.38 197 LYS A C 1
ATOM 1536 O O . LYS A 1 197 ? -14.570 -7.400 26.603 1.00 95.38 197 LYS A O 1
ATOM 1541 N N . ILE A 1 198 ? -15.770 -8.450 25.006 1.00 96.75 198 ILE A N 1
ATOM 1542 C CA . ILE A 1 198 ? -16.086 -7.242 24.231 1.00 96.75 198 ILE A CA 1
ATOM 1543 C C . ILE A 1 198 ? -17.104 -6.422 25.026 1.00 96.75 198 ILE A C 1
ATOM 1545 O O . ILE A 1 198 ? -18.182 -6.914 25.368 1.00 96.75 198 ILE A O 1
ATOM 1549 N N . LEU A 1 199 ? -16.724 -5.194 25.362 1.00 97.06 199 LEU A N 1
ATOM 1550 C CA . LEU A 1 199 ? -17.580 -4.226 26.039 1.00 97.06 199 LEU A CA 1
ATOM 1551 C C . LEU A 1 199 ? -18.342 -3.373 25.029 1.00 97.06 199 LEU A C 1
ATOM 1553 O O . LEU A 1 199 ? -19.523 -3.104 25.228 1.00 97.06 199 LEU A O 1
ATOM 1557 N N . GLU A 1 200 ? -17.660 -2.970 23.959 1.00 97.62 200 GLU A N 1
ATOM 1558 C CA . GLU A 1 200 ? -18.182 -2.065 22.943 1.00 97.62 200 GLU A CA 1
ATOM 1559 C C . GLU A 1 200 ? -17.473 -2.315 21.609 1.00 97.62 200 GLU A C 1
ATOM 1561 O O . GLU A 1 200 ? -16.291 -2.666 21.585 1.00 97.62 200 GLU A O 1
ATOM 1566 N N . GLU A 1 201 ? -18.196 -2.132 20.506 1.00 97.50 201 GLU A N 1
ATOM 1567 C CA . GLU A 1 201 ? -17.651 -2.185 19.152 1.00 97.50 201 GLU A CA 1
ATOM 1568 C C . GLU A 1 201 ? -18.180 -0.999 18.339 1.00 97.50 201 GLU A C 1
ATOM 1570 O O . GLU A 1 201 ? -19.366 -0.662 18.405 1.00 97.50 201 GLU A O 1
ATOM 1575 N N . LYS A 1 202 ? -17.290 -0.351 17.587 1.00 97.94 202 LYS A N 1
ATOM 1576 C CA . LYS A 1 202 ? -17.611 0.749 16.675 1.00 97.94 202 LYS A CA 1
ATOM 1577 C C . LYS A 1 202 ? -17.031 0.450 15.307 1.00 97.94 202 LYS A C 1
ATOM 1579 O O . LYS A 1 202 ? -15.884 0.031 15.203 1.00 97.94 202 LYS A O 1
ATOM 1584 N N . GLU A 1 203 ? -17.800 0.741 14.269 1.00 97.44 203 GLU A N 1
ATOM 1585 C CA . GLU A 1 203 ? -17.333 0.691 12.888 1.00 97.44 203 GLU A CA 1
ATOM 1586 C C . GLU A 1 203 ? -17.529 2.050 12.223 1.00 97.44 203 GLU A C 1
ATOM 1588 O O . GLU A 1 203 ? -18.586 2.670 12.363 1.00 97.44 203 GLU A O 1
ATOM 1593 N N . ILE A 1 204 ? -16.510 2.507 11.499 1.00 97.25 204 ILE A N 1
ATOM 1594 C CA . ILE A 1 204 ? -16.531 3.753 10.725 1.00 97.25 204 ILE A CA 1
ATOM 1595 C C . ILE A 1 204 ? -15.943 3.479 9.342 1.00 97.25 204 ILE A C 1
ATOM 1597 O O . ILE A 1 204 ? -14.996 2.706 9.216 1.00 97.25 204 ILE A O 1
ATOM 1601 N N . ASP A 1 205 ? -16.479 4.111 8.301 1.00 96.94 205 ASP A N 1
ATOM 1602 C CA . ASP A 1 205 ? -15.879 4.051 6.968 1.00 96.94 205 ASP A CA 1
ATOM 1603 C C . ASP A 1 205 ? -14.456 4.631 6.978 1.00 96.94 205 ASP A C 1
ATOM 1605 O O . ASP A 1 205 ? -14.193 5.699 7.540 1.00 96.94 205 ASP A O 1
ATOM 1609 N N . ALA A 1 206 ? -13.520 3.926 6.346 1.00 96.00 206 ALA A N 1
ATOM 1610 C CA . ALA A 1 206 ? -12.171 4.431 6.163 1.00 96.00 206 ALA A CA 1
ATOM 1611 C C . ALA A 1 206 ? -12.181 5.615 5.175 1.00 96.00 206 ALA A C 1
ATOM 1613 O O . ALA A 1 206 ? -13.005 5.661 4.256 1.00 96.00 206 ALA A O 1
ATOM 1614 N N . PRO A 1 207 ? -11.259 6.579 5.319 1.00 94.94 207 PRO A N 1
ATOM 1615 C CA . PRO A 1 207 ? -11.116 7.654 4.354 1.00 94.94 207 PRO A CA 1
ATOM 1616 C C . PRO A 1 207 ? -10.682 7.091 2.999 1.00 94.94 207 PRO A C 1
ATOM 1618 O O . PRO A 1 207 ? -9.862 6.177 2.918 1.00 94.94 207 PRO A O 1
ATOM 1621 N N . VAL A 1 208 ? -11.197 7.686 1.925 1.00 95.56 208 VAL A N 1
ATOM 1622 C CA . VAL A 1 208 ? -10.796 7.339 0.559 1.00 95.56 208 VAL A CA 1
ATOM 1623 C C . VAL A 1 208 ? -9.440 7.984 0.272 1.00 95.56 208 V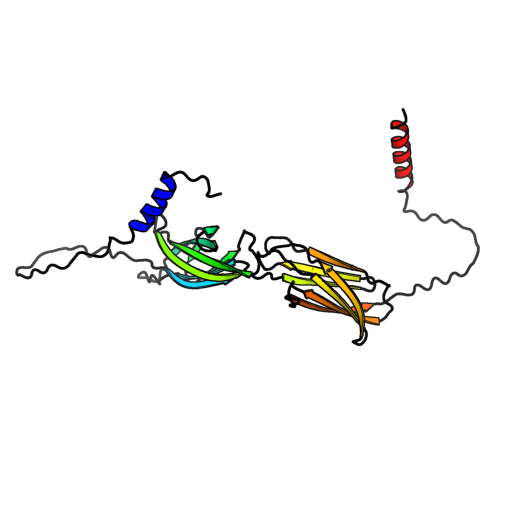AL A C 1
ATOM 1625 O O . VAL A 1 208 ? -9.371 9.181 -0.007 1.00 95.56 208 VAL A O 1
ATOM 1628 N N . ILE A 1 209 ? -8.368 7.197 0.376 1.00 96.88 209 ILE A N 1
ATOM 1629 C CA . ILE A 1 209 ? -6.976 7.628 0.172 1.00 96.88 209 ILE A CA 1
ATOM 1630 C C . ILE A 1 209 ? -6.180 6.614 -0.661 1.00 96.88 209 ILE A C 1
ATOM 1632 O O . ILE A 1 209 ? -6.458 5.415 -0.646 1.00 96.88 209 ILE A O 1
ATOM 1636 N N . THR A 1 210 ? -5.174 7.101 -1.379 1.00 97.56 210 THR A N 1
ATOM 1637 C CA . THR A 1 210 ? -4.167 6.328 -2.123 1.00 97.56 210 THR A CA 1
ATOM 1638 C C . THR A 1 210 ? -2.781 6.526 -1.512 1.00 97.56 210 THR A C 1
ATOM 1640 O O . THR A 1 210 ? -2.597 7.400 -0.670 1.00 97.56 210 THR A O 1
ATOM 1643 N N . SER A 1 211 ? -1.779 5.762 -1.948 1.00 96.06 211 SER A N 1
ATOM 1644 C CA . SER A 1 211 ? -0.409 5.870 -1.422 1.00 96.06 211 SER A CA 1
ATOM 1645 C C . SER A 1 211 ? 0.290 7.209 -1.666 1.00 96.06 211 SER A C 1
ATOM 1647 O O . SER A 1 211 ? 1.353 7.448 -1.104 1.00 96.06 211 SER A O 1
ATOM 1649 N N . ASN A 1 212 ? -0.270 8.077 -2.512 1.00 94.81 212 ASN A N 1
ATOM 1650 C CA . ASN A 1 212 ? 0.249 9.431 -2.723 1.00 94.81 212 ASN A CA 1
ATOM 1651 C C . ASN A 1 212 ? -0.428 10.479 -1.828 1.00 94.81 212 ASN A C 1
ATOM 1653 O O . ASN A 1 212 ? -0.010 11.638 -1.828 1.00 94.81 212 ASN A O 1
ATOM 1657 N N . ASP A 1 213 ? -1.474 10.097 -1.096 1.00 96.75 213 ASP A N 1
ATOM 1658 C CA . ASP A 1 213 ? -2.158 10.976 -0.159 1.00 96.75 213 ASP A CA 1
ATOM 1659 C C . ASP A 1 213 ? -1.476 10.941 1.212 1.00 96.75 213 ASP A C 1
ATOM 1661 O O . ASP A 1 213 ? -0.844 9.960 1.598 1.00 96.75 213 ASP A O 1
ATOM 1665 N N . ALA A 1 214 ? -1.627 12.027 1.973 1.00 97.12 214 ALA A N 1
ATOM 1666 C CA . ALA A 1 214 ? -1.227 12.031 3.374 1.00 97.12 214 ALA A CA 1
ATOM 1667 C C . ALA A 1 214 ? -2.089 11.055 4.185 1.00 97.12 214 ALA A C 1
ATOM 1669 O O . ALA A 1 214 ? -3.283 10.882 3.901 1.00 97.12 214 ALA A O 1
ATOM 1670 N N . ASP A 1 215 ? -1.491 10.498 5.235 1.00 97.38 215 ASP A N 1
ATOM 1671 C CA . ASP A 1 215 ? -2.190 9.683 6.216 1.00 97.38 215 ASP A CA 1
ATOM 1672 C C . ASP A 1 215 ? -3.377 10.427 6.853 1.00 97.38 215 ASP A C 1
ATOM 1674 O O . ASP A 1 215 ? -3.536 11.656 6.778 1.00 97.38 215 ASP A O 1
ATOM 1678 N N . LYS A 1 216 ? -4.298 9.648 7.419 1.00 97.94 216 LYS A N 1
ATOM 1679 C CA . LYS A 1 216 ? -5.543 10.165 7.989 1.00 97.94 216 LYS A CA 1
ATOM 1680 C C . LYS A 1 216 ? -5.816 9.540 9.338 1.00 97.94 216 LYS A C 1
ATOM 1682 O O . LYS A 1 216 ? -5.708 8.328 9.501 1.00 97.94 216 LYS A O 1
ATOM 1687 N N . THR A 1 217 ? -6.234 10.375 10.282 1.00 98.06 217 THR A N 1
ATOM 1688 C CA . THR A 1 217 ? -6.642 9.928 11.612 1.00 98.06 217 THR A CA 1
ATOM 1689 C C . THR A 1 217 ? -8.154 9.756 11.677 1.00 98.06 217 THR A C 1
ATOM 1691 O O . THR A 1 217 ? -8.901 10.633 11.24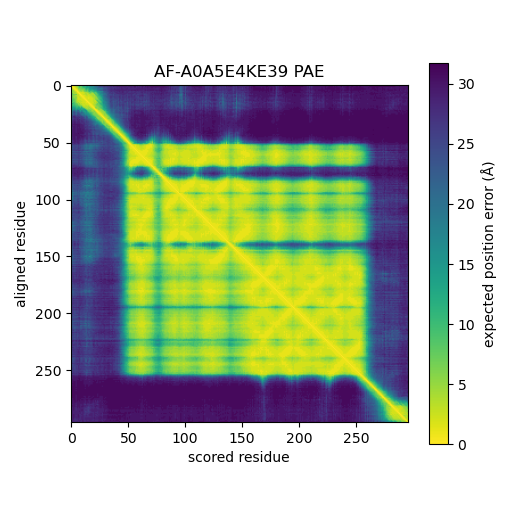6 1.00 98.06 217 THR A O 1
ATOM 1694 N N . ILE A 1 218 ? -8.592 8.625 12.220 1.00 97.56 218 ILE A N 1
ATOM 1695 C CA . ILE A 1 218 ? -9.994 8.302 12.497 1.00 97.56 218 ILE A CA 1
ATOM 1696 C C . ILE A 1 218 ? -10.130 8.167 14.003 1.00 97.56 218 ILE A C 1
ATOM 1698 O O . ILE A 1 218 ? -9.305 7.507 14.632 1.00 97.56 218 ILE A O 1
ATOM 1702 N N . GLU A 1 219 ? -11.169 8.767 14.571 1.00 97.62 219 GLU A N 1
ATOM 1703 C CA . GLU A 1 219 ? -11.400 8.786 16.013 1.00 97.62 219 GLU A CA 1
ATOM 1704 C C . GLU A 1 219 ? -12.802 8.273 16.338 1.00 97.62 219 GLU A C 1
ATOM 1706 O O . GLU A 1 219 ? -13.765 8.543 15.616 1.00 97.62 219 GLU A O 1
ATOM 1711 N N . VAL A 1 220 ? -12.909 7.546 17.445 1.00 97.94 220 VAL A N 1
ATOM 1712 C CA . VAL A 1 220 ? -14.159 7.072 18.035 1.00 97.94 220 VAL A CA 1
ATOM 1713 C C . VAL A 1 220 ? -14.214 7.478 19.496 1.00 97.94 220 VAL A C 1
ATOM 1715 O O . VAL A 1 220 ? -13.199 7.479 20.193 1.00 97.94 220 VAL A O 1
ATOM 1718 N N . LEU A 1 221 ? -15.417 7.782 19.967 1.00 97.94 221 LEU A N 1
ATOM 1719 C CA . LEU A 1 221 ? -15.709 7.927 21.387 1.00 97.94 221 LEU A CA 1
ATOM 1720 C C . LEU A 1 221 ? -16.474 6.696 21.859 1.00 97.94 221 LEU A C 1
ATOM 1722 O O . LEU A 1 221 ? -17.334 6.183 21.136 1.00 97.94 221 LEU A O 1
ATOM 1726 N N . TRP A 1 222 ? -16.163 6.248 23.070 1.00 97.31 222 TRP A N 1
ATOM 1727 C CA . TRP A 1 222 ? -16.940 5.220 23.749 1.00 97.31 222 TRP A CA 1
ATOM 1728 C C . TRP A 1 222 ? -18.281 5.802 24.197 1.00 97.31 222 TRP A C 1
ATOM 1730 O O . TRP A 1 222 ? -18.367 6.974 24.572 1.00 97.31 222 TRP A O 1
ATOM 1740 N N . ASP A 1 223 ? -19.333 4.986 24.213 1.00 95.56 223 ASP A N 1
ATOM 1741 C CA . ASP A 1 223 ? -20.675 5.414 24.627 1.00 95.56 223 ASP A CA 1
ATOM 1742 C C . ASP A 1 223 ? -20.699 5.901 26.082 1.00 95.56 223 ASP A C 1
ATOM 1744 O O . ASP A 1 2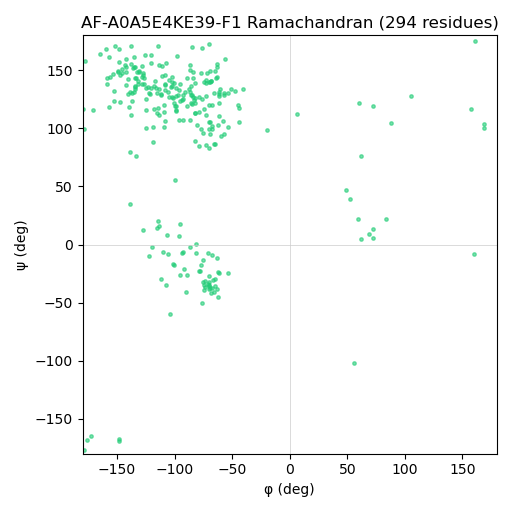23 ? -21.573 6.675 26.488 1.00 95.56 223 ASP A O 1
ATOM 1748 N N . ARG A 1 224 ? -19.749 5.423 26.894 1.00 92.12 224 ARG A N 1
ATOM 1749 C CA . ARG A 1 224 ? -19.568 5.821 28.290 1.00 92.12 224 ARG A CA 1
ATOM 1750 C C . ARG A 1 224 ? -18.091 5.913 28.633 1.00 92.12 224 ARG A C 1
ATOM 1752 O O . ARG A 1 224 ? -17.284 5.106 28.182 1.00 92.12 224 ARG A O 1
ATOM 1759 N N . ASN A 1 225 ? -17.764 6.830 29.541 1.00 92.06 225 ASN A N 1
ATOM 1760 C CA . ASN A 1 225 ? -16.418 6.916 30.091 1.00 92.06 225 ASN A CA 1
ATOM 1761 C C . ASN A 1 225 ? -16.066 5.617 30.826 1.00 92.06 225 ASN A C 1
ATOM 1763 O O . ASN A 1 225 ? -16.799 5.183 31.720 1.00 92.06 225 ASN A O 1
ATOM 1767 N N . LEU A 1 226 ? -14.893 5.067 30.534 1.00 94.81 226 LEU A N 1
ATOM 1768 C CA . LEU A 1 226 ? -14.426 3.816 31.126 1.00 94.81 226 LEU A CA 1
ATOM 1769 C C . LEU A 1 226 ? -13.981 4.006 32.574 1.00 94.81 226 LEU A C 1
ATOM 1771 O O . LEU A 1 226 ? -13.352 5.014 32.916 1.00 94.81 226 LEU A O 1
ATOM 1775 N N . ASP A 1 227 ? -14.310 3.042 33.427 1.00 94.06 227 ASP A N 1
ATOM 1776 C CA . ASP A 1 227 ? -13.877 3.025 34.822 1.00 94.06 227 ASP A CA 1
ATOM 1777 C C . ASP A 1 227 ? -12.413 2.603 34.952 1.00 94.06 227 ASP A C 1
ATOM 1779 O O . ASP A 1 227 ? -11.790 2.134 33.996 1.00 94.06 227 ASP A O 1
ATOM 1783 N N . ASN A 1 228 ? -11.854 2.761 36.153 1.00 94.81 228 ASN A N 1
ATOM 1784 C CA . ASN A 1 228 ? -10.472 2.382 36.422 1.00 94.81 228 ASN A CA 1
ATOM 1785 C C . ASN A 1 228 ? -10.237 0.906 36.109 1.00 94.81 228 ASN A C 1
ATOM 1787 O O . ASN A 1 228 ? -10.956 0.034 36.593 1.00 94.81 228 ASN A O 1
ATOM 1791 N N . GLY A 1 229 ? -9.201 0.625 35.328 1.00 95.50 229 GLY A N 1
ATOM 1792 C CA . GLY A 1 229 ? -8.894 -0.737 34.921 1.00 95.50 229 GLY A CA 1
ATOM 1793 C C . GLY A 1 229 ? -7.999 -0.803 33.696 1.00 95.50 229 GLY A C 1
ATOM 1794 O O . GLY A 1 229 ? -7.661 0.213 33.090 1.00 95.50 229 GLY A O 1
ATOM 1795 N N . LYS A 1 230 ? -7.614 -2.030 33.346 1.00 97.50 230 LYS A N 1
ATOM 1796 C CA . LYS A 1 230 ? -6.882 -2.342 32.117 1.00 97.50 230 LYS A CA 1
ATOM 1797 C C . LYS A 1 230 ? -7.862 -2.768 31.034 1.00 97.50 230 LYS A C 1
ATOM 1799 O O . LYS A 1 230 ? -8.771 -3.550 31.307 1.00 97.50 230 LYS A O 1
ATOM 1804 N N . TYR A 1 231 ? -7.632 -2.279 29.827 1.00 97.88 231 TYR A N 1
ATOM 1805 C CA . TYR A 1 231 ? -8.457 -2.522 28.653 1.00 97.88 231 TYR A CA 1
ATOM 1806 C C . TYR A 1 231 ? -7.572 -2.841 27.452 1.00 97.88 231 TYR A C 1
ATOM 1808 O O . TYR A 1 231 ? -6.377 -2.532 27.440 1.00 97.88 231 TYR A O 1
ATOM 1816 N N . ILE A 1 232 ? -8.176 -3.450 26.438 1.00 98.00 232 ILE A N 1
ATOM 1817 C CA . ILE A 1 232 ? -7.574 -3.672 25.126 1.00 98.00 232 ILE A CA 1
ATOM 1818 C C . ILE A 1 232 ? -8.483 -3.010 24.100 1.00 98.00 232 ILE A C 1
ATOM 1820 O O . ILE A 1 232 ? -9.684 -3.262 24.113 1.00 98.00 232 ILE A O 1
ATOM 1824 N N . VAL A 1 233 ? -7.927 -2.194 23.211 1.00 97.94 233 VAL A N 1
ATOM 1825 C CA . VAL A 1 233 ? -8.600 -1.845 21.959 1.00 97.94 233 VAL A CA 1
ATOM 1826 C C . VAL A 1 233 ? -7.991 -2.687 20.845 1.00 97.94 233 VAL A C 1
ATOM 1828 O O . VAL A 1 233 ? -6.778 -2.691 20.648 1.00 97.94 233 VAL A O 1
ATOM 1831 N N . GLU A 1 234 ? -8.827 -3.463 20.172 1.00 98.00 234 GLU A N 1
ATOM 1832 C CA . GLU A 1 234 ? -8.478 -4.160 18.939 1.00 98.00 234 GLU A CA 1
ATOM 1833 C C . GLU A 1 234 ? -9.010 -3.332 17.779 1.00 98.00 234 GLU A C 1
ATOM 1835 O O . GLU A 1 234 ? -10.217 -3.122 17.672 1.00 98.00 234 GLU A O 1
ATOM 1840 N N . THR A 1 235 ? -8.110 -2.877 16.917 1.00 98.12 235 THR A N 1
ATOM 1841 C CA . THR A 1 235 ? -8.457 -2.093 15.740 1.00 98.12 235 THR A CA 1
ATOM 1842 C C . THR A 1 235 ? -8.134 -2.883 14.482 1.00 98.12 235 THR A C 1
ATOM 1844 O O . THR A 1 235 ? -7.054 -3.464 14.363 1.00 98.12 235 THR A O 1
ATOM 1847 N N . LYS A 1 236 ? -9.062 -2.907 13.526 1.00 98.38 236 LYS A N 1
ATOM 1848 C CA . LYS A 1 236 ? -8.901 -3.587 12.238 1.00 98.38 236 LYS A CA 1
ATOM 1849 C C . LYS A 1 236 ? -9.295 -2.671 11.095 1.00 98.38 236 LYS A C 1
ATOM 1851 O O . LYS A 1 236 ? -10.342 -2.033 11.167 1.00 98.38 236 LYS A O 1
ATOM 1856 N N . ILE A 1 237 ? -8.515 -2.686 10.021 1.00 98.25 237 ILE A N 1
ATOM 1857 C CA . ILE A 1 237 ? -8.963 -2.220 8.708 1.00 98.25 237 ILE A CA 1
ATOM 1858 C C . ILE A 1 237 ? -9.573 -3.430 7.998 1.00 98.25 237 ILE A C 1
ATOM 1860 O O . ILE A 1 237 ? -8.905 -4.443 7.788 1.00 98.25 237 ILE A O 1
ATOM 1864 N N . VAL A 1 238 ? -10.854 -3.337 7.662 1.00 97.88 238 VAL A N 1
ATOM 1865 C CA . VAL A 1 238 ? -11.655 -4.414 7.080 1.00 97.88 238 VAL A CA 1
ATOM 1866 C C . VAL A 1 238 ? -12.057 -4.023 5.664 1.00 97.88 238 VAL A C 1
ATOM 1868 O O . VAL A 1 238 ? -12.771 -3.039 5.461 1.00 97.88 238 VAL A O 1
ATOM 1871 N N . GLY A 1 239 ? -11.600 -4.792 4.681 1.00 95.06 239 GLY A N 1
ATOM 1872 C CA . GLY A 1 239 ? -11.931 -4.589 3.276 1.00 95.06 239 GLY A CA 1
ATOM 1873 C C . GLY A 1 239 ? -13.388 -4.930 2.946 1.00 95.06 239 GLY A C 1
ATOM 1874 O O . GLY A 1 239 ? -14.149 -5.470 3.756 1.00 95.06 239 GLY A O 1
ATOM 1875 N N . LYS A 1 240 ? -13.801 -4.615 1.714 1.00 90.75 240 LYS A N 1
ATOM 1876 C CA . LYS A 1 240 ? -15.174 -4.840 1.229 1.00 90.75 240 LYS A CA 1
ATOM 1877 C C . LYS A 1 240 ? -15.613 -6.304 1.197 1.00 90.75 240 LYS A C 1
ATOM 1879 O O . LYS A 1 240 ? -16.814 -6.567 1.217 1.00 90.75 240 LYS A O 1
ATOM 1884 N N . LYS A 1 241 ? -14.681 -7.253 1.120 1.00 90.50 241 LYS A N 1
ATOM 1885 C CA . LYS A 1 241 ? -14.958 -8.697 1.137 1.00 90.50 241 LYS A CA 1
ATOM 1886 C C . LYS A 1 241 ? -14.821 -9.275 2.553 1.00 90.50 241 LYS A C 1
ATOM 1888 O O . LYS A 1 241 ? -14.741 -10.494 2.698 1.00 90.50 241 LYS A O 1
ATOM 1893 N N . ASN A 1 242 ? -14.838 -8.422 3.584 1.00 93.12 242 ASN A N 1
ATOM 1894 C CA . ASN A 1 242 ? -14.611 -8.762 4.993 1.00 93.12 242 ASN A CA 1
ATOM 1895 C C . ASN A 1 242 ? -13.237 -9.399 5.269 1.00 93.12 242 ASN A C 1
ATOM 1897 O O . ASN A 1 242 ? -13.046 -10.078 6.279 1.00 93.12 242 ASN A O 1
ATOM 1901 N N . GLU A 1 243 ? -12.270 -9.177 4.386 1.00 94.94 243 GLU A N 1
ATOM 1902 C CA . GLU A 1 243 ? -10.867 -9.480 4.616 1.00 94.94 243 GLU A CA 1
ATOM 1903 C C . GLU A 1 243 ? -10.261 -8.473 5.602 1.00 94.94 243 GLU A C 1
ATOM 1905 O O . GLU A 1 243 ? -10.570 -7.282 5.572 1.00 94.94 243 GLU A O 1
ATOM 1910 N N . ILE A 1 244 ? -9.392 -8.948 6.493 1.00 97.06 244 ILE A N 1
ATOM 1911 C CA . ILE A 1 244 ? -8.612 -8.064 7.362 1.00 97.06 244 ILE A CA 1
ATOM 1912 C C . ILE A 1 244 ? -7.408 -7.594 6.547 1.00 97.06 244 ILE A C 1
ATOM 1914 O O . ILE A 1 244 ? -6.555 -8.412 6.209 1.00 97.06 244 ILE A O 1
ATOM 1918 N N . ILE A 1 245 ? -7.366 -6.298 6.240 1.00 97.00 245 ILE A N 1
ATOM 1919 C CA . ILE A 1 245 ? -6.239 -5.650 5.557 1.00 97.00 245 ILE A CA 1
ATOM 1920 C C . ILE A 1 245 ? -5.095 -5.465 6.558 1.00 97.00 245 ILE A C 1
ATOM 1922 O O . ILE A 1 245 ? -3.978 -5.908 6.319 1.00 97.00 245 ILE A O 1
ATOM 1926 N N . ASP A 1 246 ? -5.402 -4.889 7.722 1.00 98.25 246 ASP A N 1
ATOM 1927 C CA . ASP A 1 246 ? -4.441 -4.728 8.812 1.00 98.25 246 ASP A CA 1
ATOM 1928 C C . ASP A 1 246 ? -5.133 -4.800 10.178 1.00 98.25 246 ASP A C 1
ATOM 1930 O O . ASP A 1 246 ? -6.341 -4.564 10.301 1.00 98.25 246 ASP A O 1
ATOM 1934 N N . ARG A 1 247 ? -4.366 -5.138 11.216 1.00 97.75 247 ARG A N 1
ATOM 1935 C CA . ARG A 1 247 ? -4.840 -5.242 12.596 1.00 97.75 247 ARG A CA 1
ATOM 1936 C C . ARG A 1 247 ? -3.788 -4.740 13.572 1.00 97.75 247 ARG A C 1
ATOM 1938 O O . ARG A 1 247 ? -2.627 -5.134 13.511 1.00 97.75 247 ARG A O 1
ATOM 1945 N N . TYR A 1 248 ? -4.245 -3.984 14.561 1.00 97.75 248 TYR A N 1
ATOM 1946 C CA . TYR A 1 248 ? -3.426 -3.539 15.673 1.00 97.75 248 TYR A CA 1
ATOM 1947 C C . TYR A 1 248 ? -4.184 -3.659 16.995 1.00 97.75 248 TYR A C 1
ATOM 1949 O O . TYR A 1 248 ? -5.295 -3.151 17.127 1.00 97.75 248 TYR A O 1
ATOM 1957 N N . ASP A 1 249 ? -3.551 -4.267 17.996 1.00 96.69 249 ASP A N 1
ATOM 1958 C CA . ASP A 1 249 ? -4.112 -4.400 19.339 1.00 96.69 249 ASP A CA 1
ATOM 1959 C C . ASP A 1 249 ? -3.300 -3.543 20.317 1.00 96.69 249 ASP A C 1
ATOM 1961 O O . ASP A 1 249 ? -2.072 -3.646 20.381 1.00 96.69 249 ASP A O 1
ATOM 1965 N N . LYS A 1 250 ? -3.975 -2.711 21.116 1.00 96.75 250 LYS A N 1
ATOM 1966 C CA . LYS A 1 250 ? -3.334 -1.855 22.120 1.00 96.75 250 LYS A CA 1
ATOM 1967 C C . LYS A 1 250 ? -3.921 -2.079 23.504 1.00 96.75 250 LYS A C 1
ATOM 1969 O O . LYS A 1 250 ? -5.115 -1.901 23.722 1.00 96.75 250 LYS A O 1
ATOM 1974 N N . VAL A 1 251 ? -3.051 -2.382 24.465 1.00 97.38 251 VAL A N 1
ATOM 1975 C CA . VAL A 1 251 ? -3.398 -2.422 25.892 1.00 97.38 251 VAL A CA 1
ATOM 1976 C C . VAL A 1 251 ? -3.230 -1.027 26.496 1.00 97.38 251 VAL A C 1
ATOM 1978 O O . VAL A 1 251 ? -2.204 -0.380 26.279 1.00 97.38 251 VAL A O 1
ATOM 1981 N N . PHE A 1 252 ? -4.204 -0.567 27.279 1.00 96.31 252 PHE A N 1
ATOM 1982 C CA . PHE A 1 252 ? -4.126 0.700 28.010 1.00 96.31 252 PHE A CA 1
ATOM 1983 C C . PHE A 1 252 ? -4.768 0.593 29.400 1.00 96.31 252 PHE A C 1
ATOM 1985 O O . PHE A 1 252 ? -5.547 -0.318 29.680 1.00 96.31 252 PHE A O 1
ATOM 1992 N N . GLU A 1 253 ? -4.399 1.503 30.302 1.00 96.56 253 GLU A N 1
ATOM 1993 C CA . GLU A 1 253 ? -4.911 1.549 31.673 1.00 96.56 253 GLU A CA 1
ATOM 1994 C C . GLU A 1 253 ? -5.581 2.899 31.927 1.00 96.56 253 GLU A C 1
ATOM 1996 O O . GLU A 1 253 ? -4.989 3.952 31.691 1.00 96.56 253 GLU A O 1
ATOM 2001 N N . VAL A 1 254 ? -6.808 2.867 32.439 1.00 95.88 254 VAL A N 1
ATOM 2002 C CA . VAL A 1 254 ? -7.550 4.062 32.835 1.00 95.88 254 VAL A CA 1
ATOM 2003 C C . VAL A 1 254 ? -7.344 4.291 34.328 1.00 95.88 254 VAL A C 1
ATOM 2005 O O . VAL A 1 254 ? -7.624 3.413 35.146 1.00 95.88 254 VAL A O 1
ATOM 2008 N N . LYS A 1 255 ? -6.855 5.483 34.684 1.00 91.06 255 LYS A N 1
ATOM 2009 C CA . LYS A 1 255 ? -6.701 5.944 36.070 1.00 91.06 255 LYS A CA 1
ATOM 2010 C C . LYS A 1 255 ? -7.426 7.271 36.241 1.00 91.06 255 LYS A C 1
ATOM 2012 O O . LYS A 1 255 ? -6.906 8.323 35.885 1.00 91.06 255 LYS A O 1
ATOM 2017 N N . ARG A 1 256 ? -8.626 7.235 36.808 1.00 76.50 256 ARG A N 1
ATOM 2018 C CA . ARG A 1 256 ? -9.318 8.422 37.305 1.00 76.50 256 ARG A CA 1
ATOM 2019 C C . ARG A 1 256 ? -8.726 8.790 38.654 1.00 76.50 256 ARG A C 1
ATOM 2021 O O . ARG A 1 256 ? -8.885 8.058 39.633 1.00 76.50 256 ARG A O 1
ATOM 2028 N N . THR A 1 257 ? -8.072 9.941 38.708 1.00 66.19 257 THR A N 1
ATOM 2029 C CA . THR A 1 257 ? -7.772 10.602 39.974 1.00 66.19 257 THR A CA 1
ATOM 2030 C C . THR A 1 257 ? -9.092 11.120 40.526 1.00 66.19 257 THR A C 1
ATOM 2032 O O . THR A 1 257 ? -9.646 12.089 40.008 1.00 66.19 257 THR A O 1
ATOM 2035 N N . VAL A 1 258 ? -9.633 10.461 41.550 1.00 58.03 258 VAL A N 1
ATOM 2036 C CA . VAL A 1 258 ? -10.744 11.029 42.314 1.00 58.03 258 VAL A CA 1
ATOM 2037 C C . VAL A 1 258 ? -10.171 12.230 43.057 1.00 58.03 258 VAL A C 1
ATOM 2039 O O . VAL A 1 258 ? -9.490 12.081 44.070 1.00 58.03 258 VAL A O 1
ATOM 2042 N N . VAL A 1 259 ? -10.384 13.433 42.526 1.00 52.34 259 VAL A N 1
ATOM 2043 C CA . VAL A 1 259 ? -10.202 14.640 43.325 1.00 52.34 259 VAL A CA 1
ATOM 2044 C C . VAL A 1 259 ? -11.346 14.619 44.324 1.00 52.34 259 VAL A C 1
ATOM 2046 O O . VAL A 1 259 ? -12.483 14.941 43.989 1.00 52.34 259 VAL A O 1
ATOM 2049 N N . ASN A 1 260 ? -11.056 14.176 45.546 1.00 42.25 260 ASN A N 1
ATOM 2050 C CA . ASN A 1 260 ? -11.952 14.380 46.670 1.00 42.25 260 ASN A CA 1
ATOM 2051 C C . ASN A 1 260 ? -12.022 15.889 46.912 1.00 42.25 260 ASN A C 1
ATOM 2053 O O . ASN A 1 260 ? -11.272 16.434 47.718 1.00 42.25 260 ASN A O 1
ATOM 2057 N N . THR A 1 261 ? -12.909 16.589 46.211 1.00 45.91 261 THR A N 1
ATOM 2058 C CA . THR A 1 261 ? -13.387 17.874 46.699 1.00 45.91 261 THR A CA 1
ATOM 2059 C C . THR A 1 261 ? -14.309 17.545 47.861 1.00 45.91 261 THR A C 1
ATOM 2061 O O . THR A 1 261 ? -15.517 17.387 47.701 1.00 45.91 261 THR A O 1
ATOM 2064 N N . SER A 1 262 ? -13.724 17.381 49.046 1.00 40.50 262 SER A N 1
ATOM 2065 C CA . SER A 1 262 ? -14.460 17.551 50.287 1.00 40.50 262 SER A CA 1
ATOM 2066 C C . SER A 1 262 ? -14.982 18.984 50.279 1.00 40.50 262 SER A C 1
ATOM 2068 O O . SER A 1 262 ? -14.268 19.919 50.637 1.00 40.50 262 SER A O 1
ATOM 2070 N N . VAL A 1 263 ? -16.211 19.171 49.798 1.00 43.12 263 VAL A N 1
ATOM 2071 C CA . VAL A 1 263 ? -16.971 20.387 50.061 1.00 43.12 263 VAL A CA 1
ATOM 2072 C C . VAL A 1 263 ? -17.342 20.317 51.536 1.00 43.12 263 VAL A C 1
ATOM 2074 O O . VAL A 1 263 ? -18.418 19.860 51.910 1.00 43.12 263 VAL A O 1
ATOM 2077 N N . THR A 1 264 ? -16.413 20.735 52.390 1.00 36.75 264 THR A N 1
ATOM 2078 C CA . THR A 1 264 ? -16.791 21.273 53.688 1.00 36.75 264 THR A CA 1
ATOM 2079 C C . THR A 1 264 ? -17.465 22.598 53.376 1.00 36.75 264 THR A C 1
ATOM 2081 O O . THR A 1 264 ? -16.819 23.556 52.955 1.00 36.75 264 THR A O 1
ATOM 2084 N N . ALA A 1 265 ? -18.790 22.620 53.488 1.00 45.06 265 ALA A N 1
ATOM 2085 C CA . ALA A 1 265 ? -19.557 23.849 53.466 1.00 45.06 265 ALA A CA 1
ATOM 2086 C C . ALA A 1 265 ? -19.201 24.660 54.720 1.00 45.06 265 ALA A C 1
ATOM 2088 O O . ALA A 1 265 ? -19.858 24.550 55.749 1.00 45.06 265 ALA A O 1
ATOM 2089 N N . GLU A 1 266 ? -18.146 25.463 54.632 1.00 32.75 266 GLU A N 1
ATOM 2090 C CA . GLU A 1 266 ? -17.903 26.566 55.552 1.00 32.75 266 GLU A CA 1
ATOM 2091 C C . GLU A 1 266 ? -18.137 27.871 54.803 1.00 32.75 266 GLU A C 1
ATOM 2093 O O . GLU A 1 266 ? -17.331 28.350 54.007 1.00 32.75 266 GLU A O 1
ATOM 2098 N N . SER A 1 267 ? -19.313 28.434 55.059 1.00 39.75 267 SER A N 1
ATOM 2099 C CA . SER A 1 267 ? -19.639 29.817 54.770 1.00 39.75 267 SER A CA 1
ATOM 2100 C C . SER A 1 267 ? -18.649 30.719 55.497 1.00 39.75 267 SER A C 1
ATOM 2102 O O . SER A 1 267 ? -18.789 30.906 56.697 1.00 39.75 267 SER A O 1
ATOM 2104 N N . THR A 1 268 ? -17.698 31.333 54.797 1.00 31.00 268 THR A N 1
ATOM 2105 C CA . THR A 1 268 ? -17.220 32.673 55.158 1.00 31.00 268 THR A CA 1
ATOM 2106 C C . THR A 1 268 ? -16.681 33.415 53.937 1.00 31.00 268 THR A C 1
ATOM 2108 O O . THR A 1 268 ? -15.932 32.910 53.107 1.00 31.00 268 THR A O 1
ATOM 2111 N N . THR A 1 269 ? -17.158 34.645 53.842 1.00 41.00 269 THR A N 1
ATOM 2112 C CA . THR A 1 269 ? -16.737 35.757 52.998 1.00 41.00 269 THR A CA 1
ATOM 2113 C C . THR A 1 269 ? -15.219 35.945 52.952 1.00 41.00 269 THR A C 1
ATOM 2115 O O . THR A 1 269 ? -14.643 36.276 53.980 1.00 41.00 269 THR A O 1
ATOM 2118 N N . ASP A 1 270 ? -14.600 35.854 51.771 1.00 31.45 270 ASP A N 1
ATOM 2119 C CA . ASP A 1 270 ? -13.692 36.903 51.278 1.00 31.45 270 ASP A CA 1
ATOM 2120 C C . ASP A 1 270 ? -13.297 36.659 49.812 1.00 31.45 270 ASP A C 1
ATOM 2122 O O . ASP A 1 270 ? -12.633 35.680 49.463 1.00 31.45 270 ASP A O 1
ATOM 2126 N N . VAL A 1 271 ? -13.704 37.567 48.923 1.00 40.66 271 VAL A N 1
ATOM 2127 C CA . VAL A 1 271 ? -13.317 37.544 47.506 1.00 40.66 271 VAL A CA 1
ATOM 2128 C C . VAL A 1 271 ? -11.900 38.098 47.397 1.00 40.66 271 VAL A C 1
ATOM 2130 O O . VAL A 1 271 ? -11.678 39.277 47.112 1.00 40.66 271 VAL A O 1
ATOM 2133 N N . LYS A 1 272 ? -10.908 37.231 47.606 1.00 35.91 272 LYS A N 1
ATOM 2134 C CA . LYS A 1 272 ? -9.517 37.540 47.281 1.00 35.91 272 LYS A CA 1
ATOM 2135 C C . LYS A 1 272 ? -9.294 37.321 45.784 1.00 35.91 272 LYS A C 1
ATOM 2137 O O . LYS A 1 272 ? -9.175 36.198 45.306 1.00 35.91 272 LYS A O 1
ATOM 2142 N N . LYS A 1 273 ? -9.260 38.436 45.050 1.00 38.50 273 LYS A N 1
ATOM 2143 C CA . LYS A 1 273 ? -8.908 38.537 43.626 1.00 38.50 273 LYS A CA 1
ATOM 2144 C C . LYS A 1 273 ? -7.670 37.684 43.292 1.00 38.50 273 LYS A C 1
ATOM 2146 O O . LYS A 1 273 ? -6.578 37.983 43.770 1.00 38.50 273 LYS A O 1
ATOM 2151 N N . MET A 1 274 ? -7.831 36.684 42.423 1.00 31.59 274 MET A N 1
ATOM 2152 C CA . MET A 1 274 ? -6.724 36.088 41.665 1.00 31.59 274 MET A CA 1
ATOM 2153 C C . MET A 1 274 ? -6.494 36.913 40.385 1.00 31.59 274 MET A C 1
ATOM 2155 O O . MET A 1 274 ? -7.453 37.182 39.657 1.00 31.59 274 MET A O 1
ATOM 2159 N N . PRO A 1 275 ? -5.254 37.344 40.098 1.00 44.53 275 PRO A N 1
ATOM 2160 C CA . PRO A 1 275 ? -4.917 38.051 38.869 1.00 44.53 275 PRO A CA 1
ATOM 2161 C C . PRO A 1 275 ? -4.792 37.031 37.729 1.00 44.53 275 PRO A C 1
ATOM 2163 O O . PRO A 1 275 ? -4.047 36.065 37.866 1.00 44.53 275 PRO A O 1
ATOM 2166 N N . GLY A 1 276 ? -5.499 37.219 36.607 1.00 41.75 276 GLY A N 1
ATOM 2167 C CA . GLY A 1 276 ? -5.202 36.404 35.419 1.00 41.75 276 GLY A CA 1
ATOM 2168 C C . GLY A 1 276 ? -6.240 36.258 34.307 1.00 41.75 276 GLY A C 1
ATOM 2169 O O . GLY A 1 276 ? -5.872 35.738 33.264 1.00 41.75 276 GLY A O 1
ATOM 2170 N N . PHE A 1 277 ? -7.488 36.716 34.445 1.00 46.19 277 PHE A N 1
ATOM 2171 C CA . PHE A 1 277 ? -8.468 36.626 33.346 1.00 46.19 277 PHE A CA 1
ATOM 2172 C C . PHE A 1 277 ? -9.232 37.941 33.142 1.00 46.19 277 PHE A C 1
ATOM 2174 O O . PHE A 1 277 ? -10.395 38.072 33.503 1.00 46.19 277 PHE A O 1
ATOM 2181 N N . GLN A 1 278 ? -8.571 38.926 32.527 1.00 50.72 278 GLN A N 1
ATOM 2182 C CA . GLN A 1 278 ? -9.202 40.140 31.984 1.00 50.72 278 GLN A CA 1
ATOM 2183 C C . GLN A 1 278 ? -9.408 40.011 30.463 1.00 50.72 278 GLN A C 1
ATOM 2185 O O . GLN A 1 278 ? -8.900 40.814 29.689 1.00 50.72 278 GLN A O 1
ATOM 2190 N N . GLY A 1 279 ? -10.099 38.956 30.018 1.00 49.69 279 GLY A N 1
ATOM 2191 C CA . GLY A 1 279 ? -10.232 38.648 28.585 1.00 49.69 279 GLY A CA 1
ATOM 2192 C C . GLY A 1 279 ? -11.654 38.565 28.031 1.00 49.69 279 GLY A C 1
ATOM 2193 O O . GLY A 1 279 ? -11.811 38.480 26.818 1.00 49.69 279 GLY A O 1
ATOM 2194 N N . ILE A 1 280 ? -12.696 38.579 28.871 1.00 51.09 280 ILE A N 1
ATOM 2195 C CA . ILE A 1 280 ? -14.064 38.246 28.418 1.00 51.09 280 ILE A CA 1
ATOM 2196 C C . ILE A 1 280 ? -14.929 39.499 28.170 1.00 51.09 280 ILE A C 1
ATOM 2198 O O . ILE A 1 280 ? -15.890 39.447 27.406 1.00 51.09 280 ILE A O 1
ATOM 2202 N N . GLU A 1 281 ? -14.557 40.672 28.691 1.00 52.78 281 GLU A N 1
ATOM 2203 C CA . GLU A 1 281 ? -15.375 41.890 28.531 1.00 52.78 281 GLU A CA 1
ATOM 2204 C C . GLU A 1 281 ? -15.241 42.563 27.149 1.00 52.78 281 GLU A C 1
ATOM 2206 O O . GLU A 1 281 ? -16.165 43.237 26.693 1.00 52.78 281 GLU A O 1
ATOM 2211 N N . ILE A 1 282 ? -14.143 42.331 26.419 1.00 54.31 282 ILE A N 1
ATOM 2212 C CA . ILE A 1 282 ? -13.915 42.961 25.104 1.00 54.31 282 ILE A CA 1
ATOM 2213 C C . ILE A 1 282 ? -14.808 42.332 24.015 1.00 54.31 282 ILE A C 1
ATOM 2215 O O . ILE A 1 282 ? -15.269 43.027 23.107 1.00 54.31 282 ILE A O 1
ATOM 2219 N N . ILE A 1 283 ? -15.130 41.039 24.125 1.00 58.34 283 ILE A N 1
ATOM 2220 C CA . ILE A 1 283 ? -15.942 40.321 23.125 1.00 58.34 283 ILE A CA 1
ATOM 2221 C C . ILE A 1 283 ? -17.403 40.801 23.150 1.00 58.34 283 ILE A C 1
ATOM 2223 O O . ILE A 1 283 ? -18.012 40.989 22.093 1.00 58.34 283 ILE A O 1
ATOM 2227 N N . ALA A 1 284 ? -17.952 41.089 24.335 1.00 60.06 284 ALA A N 1
ATOM 2228 C CA . ALA A 1 284 ? -19.318 41.597 24.477 1.00 60.06 284 ALA A CA 1
ATOM 2229 C C . ALA A 1 284 ? -19.494 42.997 23.854 1.00 60.06 284 ALA A C 1
ATOM 2231 O O . ALA A 1 284 ? -20.524 43.289 23.241 1.00 60.06 284 ALA A O 1
ATOM 2232 N N . LEU A 1 285 ? -18.465 43.847 23.941 1.00 60.12 285 LEU A N 1
ATOM 2233 C CA . LEU A 1 285 ? -18.493 45.212 23.411 1.00 60.12 285 LEU A CA 1
ATOM 2234 C C . LEU A 1 285 ? -18.405 45.238 21.873 1.00 60.12 285 LEU A C 1
ATOM 2236 O O . LEU A 1 285 ? -19.101 46.025 21.227 1.00 60.12 285 LEU A O 1
ATOM 2240 N N . ILE A 1 286 ? -17.631 44.324 21.274 1.00 65.62 286 ILE A N 1
ATOM 2241 C CA . ILE A 1 286 ? -17.537 44.158 19.812 1.00 65.62 286 ILE A CA 1
ATOM 2242 C C . ILE A 1 286 ? -18.853 43.610 19.234 1.00 65.62 286 ILE A C 1
ATOM 2244 O O . ILE A 1 286 ? -19.344 44.119 18.220 1.00 65.62 286 ILE A O 1
ATOM 2248 N N . LEU A 1 287 ? -19.477 42.632 19.900 1.00 63.22 287 LEU A N 1
ATOM 2249 C CA . LEU A 1 287 ? -20.776 42.087 19.488 1.00 63.22 287 LEU A CA 1
ATOM 2250 C C . LEU A 1 287 ? -21.882 43.152 19.530 1.00 63.22 287 LEU A C 1
ATOM 2252 O O . LEU A 1 287 ? -22.611 43.309 18.547 1.00 63.22 287 LEU A O 1
ATOM 2256 N N . ALA A 1 288 ? -21.951 43.953 20.597 1.00 66.94 288 ALA A N 1
ATOM 2257 C CA . ALA A 1 288 ? -22.938 45.027 20.728 1.00 66.94 288 ALA A CA 1
ATOM 2258 C C . ALA A 1 288 ? -22.782 46.128 19.655 1.00 66.94 288 ALA A C 1
ATOM 2260 O O . ALA A 1 288 ? -23.776 46.626 19.116 1.00 66.94 288 ALA A O 1
ATOM 2261 N N . LEU A 1 289 ? -21.545 46.483 19.287 1.00 63.22 289 LEU A N 1
ATOM 2262 C CA . LEU A 1 289 ? -21.265 47.460 18.225 1.00 63.22 289 LEU A CA 1
ATOM 2263 C C . LEU A 1 289 ? -21.616 46.938 16.822 1.00 63.22 289 LEU A C 1
ATOM 2265 O O . LEU A 1 289 ? -22.092 47.713 15.987 1.00 63.22 289 LEU A O 1
ATOM 2269 N N . SER A 1 290 ? -21.434 45.639 16.565 1.00 64.19 290 SER A N 1
ATOM 2270 C CA . SER A 1 290 ? -21.764 45.023 15.270 1.00 64.19 290 SER A CA 1
ATOM 2271 C C . SER A 1 290 ? -23.276 44.951 15.011 1.00 64.19 290 SER A C 1
ATOM 2273 O O . SER A 1 290 ? -23.729 45.232 13.900 1.00 64.19 290 SER A O 1
ATOM 2275 N N . LEU A 1 291 ? -24.074 44.681 16.051 1.00 64.06 291 LEU A N 1
ATOM 2276 C CA . LEU A 1 291 ? -25.537 44.637 15.970 1.00 64.06 291 LEU A CA 1
ATOM 2277 C C . LEU A 1 291 ? -26.148 46.032 15.779 1.00 64.06 291 LEU A C 1
ATOM 2279 O O . LEU A 1 291 ? -27.114 46.185 15.033 1.00 64.06 291 LEU A O 1
ATOM 2283 N N . ARG A 1 292 ? -25.548 47.078 16.366 1.00 63.56 292 ARG A N 1
ATOM 2284 C CA . ARG A 1 292 ? -26.037 48.461 16.226 1.00 63.56 292 ARG A CA 1
ATOM 2285 C C . ARG A 1 292 ? -25.829 49.045 14.823 1.00 63.56 292 ARG A C 1
ATOM 2287 O O . ARG A 1 292 ? -26.606 49.901 14.412 1.00 63.56 292 ARG A O 1
ATOM 2294 N N . ARG A 1 293 ? -24.818 48.585 14.073 1.00 59.16 293 ARG A N 1
ATOM 2295 C CA . ARG A 1 293 ? -24.600 48.990 12.668 1.00 59.16 293 ARG A CA 1
ATOM 2296 C C . ARG A 1 293 ? -25.545 48.313 11.676 1.00 59.16 293 ARG A C 1
ATOM 2298 O O . ARG A 1 293 ? -25.674 48.807 10.568 1.00 59.16 293 ARG A O 1
ATOM 2305 N N . ARG A 1 294 ? -26.195 47.210 12.058 1.00 56.12 294 ARG A N 1
ATOM 2306 C CA . ARG A 1 294 ? -27.109 46.456 11.182 1.00 56.12 294 ARG A CA 1
ATOM 2307 C C . ARG A 1 294 ? -28.578 46.885 11.305 1.00 56.12 294 ARG A C 1
ATOM 2309 O O . ARG A 1 294 ? -29.410 46.395 10.555 1.00 56.12 294 ARG A O 1
ATOM 2316 N N . LEU A 1 295 ? -28.882 47.768 12.259 1.00 55.59 295 LEU A N 1
ATOM 2317 C CA . LEU A 1 295 ? -30.223 48.289 12.563 1.00 55.59 295 LEU A CA 1
ATOM 2318 C C . LEU A 1 295 ? -30.366 49.797 12.261 1.00 55.59 295 LEU A C 1
ATOM 2320 O O . LEU A 1 295 ? -31.299 50.434 12.747 1.00 55.59 295 LEU A O 1
ATOM 2324 N N . ARG A 1 296 ? -29.445 50.376 11.482 1.00 46.16 296 ARG A N 1
ATOM 2325 C CA . ARG A 1 296 ? -29.563 51.718 10.897 1.00 46.16 296 ARG A CA 1
ATOM 2326 C C . ARG A 1 296 ? -29.458 51.637 9.388 1.00 46.16 296 ARG A C 1
ATOM 2328 O O . ARG A 1 296 ? -28.610 50.843 8.927 1.00 46.16 296 ARG A O 1
#

Secondary structure (DSSP, 8-state):
--TT--HHHHHHHHHHHHTTSSSS----------------------------EEEEEEEE-SSEEEEEEEE-----TTS----EEEEEEEEEEETTEEEEEEEEEEEEESS-EEEEEE--S---TT-EEEEEEEEEEE-TTSPPEEEEEEEEEEE----EEEEEEEE-SSEEEEEEEE-SSSPP-EEEEEEEEETTEEEEEEEEEPP---TTSPPEEEEEE-SSPPPSEEEEEEEEEEETTS-EEEEEEEEEEE--------------------S----SHHHHHHHHHHHHHS--

Mean predicted aligned error: 16.08 Å

Foldseek 3Di:
DPPDDDPVVVVVVVVVVPVVPPPPDDDDDDDDDDDDDDDDDDPDDPPPPDFAKDWPDKEDAQWKIKTKIATDFDPDPPRDQDKWWKKKKKFKDQPNDTPDIDIDGGDTHRGIDIDMDTDPAADAAQGKMKMKIWMWIDDVPDDTHTHDMDIYIYGYHWAKEFPDKDDAQWWIKTKIATNGSHFDFWKKKKFKDDPNDGPDIDIDTDDGDHNVDDIDMDMDTDPDGDDFDKMKIKMFTAHPVRDTRYIDIDIDGYDDDPPPPPPPPDDDDDPDDDPDDPDDVVVVVVVVVVVVVVVD

Nearest PDB structures (foldseek):
  8rc4-assembly1_g  TM=6.930E-01  e=2.101E-02  Homo sapiens
  8rbz-assembly1_g  TM=6.106E-01  e=2.567E-02  Homo sapiens
  5cch-assembly1_F-2  TM=2.475E-01  e=9.871E-04  Rattus norvegicus
  5h4z-assembly2_B  TM=5.047E-01  e=1.343E-01  Homo sapiens
  5w5c-assembly1_F-2  TM=2.628E-01  e=2.709E-01  Rattus norvegicus

Solvent-accessible surface area (backbone atoms only — not comparable to full-atom values): 18066 Å² total; per-residue (Å²): 143,77,89,82,72,58,80,66,62,60,47,53,60,53,52,66,67,58,67,77,71,75,83,82,84,87,90,87,84,88,86,88,84,91,88,84,86,87,82,84,84,76,84,77,72,86,71,82,76,78,84,47,73,44,78,79,46,59,46,44,56,37,38,32,40,39,36,34,38,33,61,54,85,54,79,40,91,88,79,48,76,70,65,42,34,25,34,41,42,31,36,36,24,54,88,89,44,77,76,46,73,54,67,49,70,72,44,74,36,84,51,72,41,79,46,70,52,70,63,93,58,81,45,61,70,76,37,68,34,37,32,38,40,36,37,25,35,51,47,95,96,50,74,68,40,81,74,53,72,49,69,26,71,31,62,27,48,59,42,46,41,75,79,45,78,50,68,62,42,54,30,38,34,37,30,41,36,37,64,4,23,12,58,35,64,34,32,35,38,42,38,35,27,45,94,91,38,76,78,47,75,49,78,45,77,45,72,79,36,26,48,88,49,79,67,46,76,51,75,48,70,51,98,56,74,55,68,73,45,68,36,33,42,40,37,33,39,30,35,83,87,71,43,75,64,32,76,50,75,47,79,45,72,33,78,78,80,80,77,80,75,76,77,73,89,70,94,72,93,74,92,75,84,77,90,86,82,96,69,68,70,64,57,58,54,54,54,56,55,57,55,59,63,72,76,107

Radius of gyration: 35.07 Å; Cα contacts (8 Å, |Δi|>4): 529; chains: 1; bounding box: 84×71×110 Å

Sequence (296 aa):
MIRDMGKTEKMVILFILLLSSNLFLNNVRSEEDNFLAPSQNSSQLSGSSFTKIYIDGMSANSSGFKILLRPYERRIAEGQFNPSIVDVKFGILNNKDVIFTDTLEQVTLYRPAELSGGWKTALKEGTNYTAFAQVFMYENGKQPTYISTSYSDFTSVNDAKITNVHADGLGSSITVESISMVPLDARVSFALKQNDKILEEKEIDAPVITSNDADKTIEVLWDRNLDNGKYIVETKIVGKKNEIIDRYDKVFEVKRTVVNTSVTAESTTDVKKMPGFQGIEIIALILALSLRRRLR